Protein AF-K7G0Q6-F1 (afdb_monomer)

Structure (mmCIF, N/CA/C/O backbone):
data_AF-K7G0Q6-F1
#
_entry.id   AF-K7G0Q6-F1
#
loop_
_atom_site.group_PDB
_atom_site.id
_atom_site.type_symbol
_atom_site.label_atom_id
_atom_site.label_alt_id
_atom_site.label_comp_id
_atom_site.label_asym_id
_atom_site.label_entity_id
_atom_site.label_seq_id
_atom_site.pdbx_PDB_ins_code
_atom_site.Cartn_x
_atom_site.Cartn_y
_atom_site.Cartn_z
_atom_site.occupancy
_atom_site.B_iso_or_equiv
_atom_site.auth_seq_id
_atom_site.auth_comp_id
_atom_site.auth_asym_id
_atom_site.auth_atom_id
_atom_site.pdbx_PDB_model_num
ATOM 1 N N . MET A 1 1 ? 8.976 58.434 36.485 1.00 41.88 1 MET A N 1
ATOM 2 C CA . MET A 1 1 ? 10.434 58.697 36.557 1.00 41.88 1 MET A CA 1
ATOM 3 C C . MET A 1 1 ? 10.913 58.140 37.888 1.00 41.88 1 MET A C 1
ATOM 5 O O . MET A 1 1 ? 10.231 58.474 38.854 1.00 41.88 1 MET A O 1
ATOM 9 N N . PRO A 1 2 ? 11.967 57.303 37.995 1.00 44.00 2 PRO A N 1
ATOM 10 C CA . PRO A 1 2 ? 13.028 56.903 37.036 1.00 44.00 2 PRO A CA 1
ATOM 11 C C . PRO A 1 2 ? 12.744 55.509 36.408 1.00 44.00 2 PRO A C 1
ATOM 13 O O . PRO A 1 2 ? 11.872 54.815 36.911 1.00 44.00 2 PRO A O 1
ATOM 16 N N . ALA A 1 3 ? 13.247 55.033 35.260 1.00 36.88 3 ALA A N 1
ATOM 17 C CA . ALA A 1 3 ? 14.468 55.185 34.451 1.00 36.88 3 ALA A CA 1
ATOM 18 C C . ALA A 1 3 ? 15.649 54.252 34.828 1.00 36.88 3 ALA A C 1
ATOM 20 O O . ALA A 1 3 ? 16.211 54.387 35.909 1.00 36.88 3 ALA A O 1
ATOM 21 N N . LEU A 1 4 ? 16.050 53.450 33.816 1.00 40.25 4 LEU A N 1
ATOM 22 C CA . LEU A 1 4 ? 17.377 52.888 33.456 1.00 40.25 4 LEU A CA 1
ATOM 23 C C . LEU A 1 4 ? 17.584 51.355 33.630 1.00 40.25 4 LEU A C 1
ATOM 25 O O . LEU A 1 4 ? 17.545 50.867 34.749 1.00 40.25 4 LEU A O 1
ATOM 29 N N . ILE A 1 5 ? 17.623 50.568 32.527 1.00 41.06 5 ILE A N 1
ATOM 30 C CA . ILE A 1 5 ? 18.798 50.050 31.733 1.00 41.06 5 ILE A CA 1
ATOM 31 C C . ILE A 1 5 ? 19.093 48.583 32.157 1.00 41.06 5 ILE A C 1
ATOM 33 O O . ILE A 1 5 ? 19.066 48.326 33.348 1.00 41.06 5 ILE A O 1
ATOM 37 N N . ALA A 1 6 ? 19.427 47.564 31.346 1.00 38.09 6 ALA A N 1
ATOM 38 C CA . ALA A 1 6 ? 19.462 47.242 29.908 1.00 38.09 6 ALA A CA 1
ATOM 39 C C . ALA A 1 6 ? 19.884 45.745 29.751 1.00 38.09 6 ALA A C 1
ATOM 41 O O . ALA A 1 6 ? 20.210 45.121 30.754 1.00 38.09 6 ALA A O 1
ATOM 42 N N . GLU A 1 7 ? 19.920 45.262 28.493 1.00 34.59 7 GLU A N 1
ATOM 43 C CA . GLU A 1 7 ? 20.532 44.036 27.890 1.00 34.59 7 GLU A CA 1
ATOM 44 C C . GLU A 1 7 ? 19.490 43.107 27.223 1.00 34.59 7 GLU A C 1
ATOM 46 O O . GLU A 1 7 ? 18.673 42.498 27.902 1.00 34.59 7 GLU A O 1
ATOM 51 N N . SER A 1 8 ? 19.235 43.217 25.901 1.00 40.84 8 SER A N 1
ATOM 52 C CA . SER A 1 8 ? 19.974 42.671 24.719 1.00 40.84 8 SER A CA 1
ATOM 53 C C . SER A 1 8 ? 19.911 41.126 24.670 1.00 40.84 8 SER A C 1
ATOM 55 O O . SER A 1 8 ? 20.121 40.482 25.684 1.00 40.84 8 SER A O 1
ATOM 57 N N . GLN A 1 9 ? 19.541 40.411 23.594 1.00 34.47 9 GLN A N 1
ATOM 58 C CA . GLN A 1 9 ? 19.664 40.535 22.122 1.00 34.47 9 GLN A CA 1
ATOM 59 C C . GLN A 1 9 ? 18.384 39.923 21.459 1.00 34.47 9 GLN A C 1
ATOM 61 O O . GLN A 1 9 ? 17.818 38.990 22.019 1.00 34.47 9 GLN A O 1
ATOM 66 N N . ALA A 1 10 ? 17.723 40.469 20.417 1.00 37.34 10 ALA A N 1
ATOM 67 C CA . ALA A 1 10 ? 18.080 40.623 18.982 1.00 37.34 10 ALA A CA 1
ATOM 68 C C . ALA A 1 10 ? 18.550 39.315 18.311 1.00 37.34 10 ALA A C 1
ATOM 70 O O . ALA A 1 10 ? 19.397 38.643 18.877 1.00 37.34 10 ALA A O 1
ATOM 71 N N . ALA A 1 11 ? 18.167 38.873 17.111 1.00 36.41 11 ALA A N 1
ATOM 72 C CA . ALA A 1 11 ? 17.206 39.150 16.026 1.00 36.41 11 ALA A CA 1
ATOM 73 C C . ALA A 1 11 ? 17.320 37.865 15.130 1.00 36.41 11 ALA A C 1
ATOM 75 O O . ALA A 1 11 ? 18.272 37.110 15.288 1.00 36.41 11 ALA A O 1
ATOM 76 N N . ASP A 1 12 ? 16.415 37.410 14.266 1.00 31.91 12 ASP A N 1
ATOM 77 C CA . ASP A 1 12 ? 15.905 38.054 13.060 1.00 31.91 12 ASP A CA 1
ATOM 78 C C . ASP A 1 12 ? 14.842 37.129 12.433 1.00 31.91 12 ASP A C 1
ATOM 80 O O . ASP A 1 12 ? 15.016 35.911 12.354 1.00 31.91 12 ASP A O 1
ATOM 84 N N . LYS A 1 13 ? 13.735 37.710 11.965 1.00 35.88 13 LYS A N 1
ATOM 85 C CA . LYS A 1 13 ? 12.715 37.050 11.138 1.00 35.88 13 LYS A CA 1
ATOM 86 C C . LYS A 1 13 ? 12.729 37.740 9.778 1.00 35.88 13 LYS A C 1
ATOM 88 O O . LYS A 1 13 ? 12.267 38.874 9.684 1.00 35.88 13 LYS A O 1
ATOM 93 N N . SER A 1 14 ? 13.232 37.082 8.734 1.00 31.92 14 SER A N 1
ATOM 94 C CA . SER A 1 14 ? 13.146 37.608 7.369 1.00 31.92 14 SER A CA 1
ATOM 95 C C . SER A 1 14 ? 11.838 37.159 6.709 1.00 31.92 14 SER A C 1
ATOM 97 O O . SER A 1 14 ? 11.584 35.982 6.461 1.00 31.92 14 SER A O 1
ATOM 99 N N . VAL A 1 15 ? 10.970 38.137 6.462 1.00 36.72 15 VAL A N 1
ATOM 100 C CA . VAL A 1 15 ? 9.774 38.028 5.626 1.00 36.72 15 VAL A CA 1
ATOM 101 C C . VAL A 1 15 ? 10.097 38.774 4.339 1.00 36.72 15 VAL A C 1
ATOM 103 O O . VAL A 1 15 ? 10.234 39.993 4.368 1.00 36.72 15 VAL A O 1
ATOM 106 N N . CYS A 1 16 ? 10.202 38.064 3.216 1.00 31.73 16 CYS A N 1
ATOM 107 C CA . CYS A 1 16 ? 10.229 38.690 1.895 1.00 31.73 16 CYS A CA 1
ATOM 108 C C . CYS A 1 16 ? 8.955 38.326 1.136 1.00 31.73 16 CYS A C 1
ATOM 110 O O . CYS A 1 16 ? 8.811 37.243 0.571 1.00 31.73 16 CYS A O 1
ATOM 112 N N . VAL A 1 17 ? 8.023 39.274 1.168 1.00 36.00 17 VAL A N 1
ATOM 113 C CA . VAL A 1 17 ? 6.902 39.419 0.243 1.00 36.00 17 VAL A CA 1
ATOM 114 C C . VAL A 1 17 ? 7.464 40.021 -1.041 1.00 36.00 17 VAL A C 1
ATOM 116 O O . VAL A 1 17 ? 7.930 41.153 -1.008 1.00 36.00 17 VAL A O 1
ATOM 119 N N . ASN A 1 18 ? 7.386 39.308 -2.166 1.00 34.50 18 ASN A N 1
ATOM 120 C CA . ASN A 1 18 ? 7.658 39.895 -3.479 1.00 34.50 18 ASN A CA 1
ATOM 121 C C . ASN A 1 18 ? 6.385 39.868 -4.331 1.00 34.50 18 ASN A C 1
ATOM 123 O O . ASN A 1 18 ? 6.034 38.860 -4.939 1.00 34.50 18 ASN A O 1
ATOM 127 N N . THR A 1 19 ? 5.701 41.009 -4.373 1.00 40.00 19 THR A N 1
ATOM 128 C CA . THR A 1 19 ? 4.831 41.422 -5.478 1.00 40.00 19 THR A CA 1
ATOM 129 C C . THR A 1 19 ? 5.688 42.101 -6.539 1.00 40.00 19 THR A C 1
ATOM 131 O O . THR A 1 19 ? 6.272 43.133 -6.235 1.00 40.00 19 THR A O 1
ATOM 134 N N . CYS A 1 20 ? 5.699 41.593 -7.772 1.00 33.31 20 CYS A N 1
ATOM 135 C CA . CYS A 1 20 ? 6.053 42.378 -8.957 1.00 33.31 20 CYS A CA 1
ATOM 136 C C . CYS A 1 20 ? 5.212 41.894 -10.142 1.00 33.31 20 CYS A C 1
ATOM 138 O O . CYS A 1 20 ? 5.268 40.723 -10.514 1.00 33.31 20 CYS A O 1
ATOM 140 N N . GLY A 1 21 ? 4.426 42.804 -10.714 1.00 33.72 21 GLY A N 1
ATOM 141 C CA . GLY A 1 21 ? 3.807 42.651 -12.025 1.00 33.72 21 GLY A CA 1
ATOM 142 C C . GLY A 1 21 ? 4.508 43.524 -13.071 1.00 33.72 21 GLY A C 1
ATOM 143 O O . GLY A 1 21 ? 5.039 44.573 -12.716 1.00 33.72 21 GLY A O 1
ATOM 144 N N . ASN A 1 22 ? 4.383 43.090 -14.336 1.00 33.81 22 ASN A N 1
ATOM 145 C CA . ASN A 1 22 ? 4.711 43.752 -15.619 1.00 33.81 22 ASN A CA 1
ATOM 146 C C . ASN A 1 22 ? 6.213 43.970 -15.926 1.00 33.81 22 ASN A C 1
ATOM 148 O O . ASN A 1 22 ? 6.967 44.302 -15.028 1.00 33.81 22 ASN A O 1
ATOM 152 N N . LEU A 1 23 ? 6.761 43.810 -17.138 1.00 42.31 23 LEU A N 1
ATOM 153 C CA . LEU A 1 23 ? 6.269 43.751 -18.522 1.00 42.31 23 LEU A CA 1
ATOM 154 C C . LEU A 1 23 ? 7.321 42.973 -19.355 1.00 42.31 23 LEU A C 1
ATOM 156 O O . LEU A 1 23 ? 8.497 42.994 -19.010 1.00 42.31 23 LEU A O 1
ATOM 160 N N . GLU A 1 24 ? 6.873 42.349 -20.445 1.00 36.78 24 GLU A N 1
ATOM 161 C CA . GLU A 1 24 ? 7.613 41.768 -21.587 1.00 36.78 24 GLU A CA 1
ATOM 162 C C . GLU A 1 24 ? 7.435 40.257 -21.805 1.00 36.78 24 GLU A C 1
ATOM 164 O O . GLU A 1 24 ? 7.977 39.369 -21.146 1.00 36.78 24 GLU A O 1
ATOM 169 N N . GLU A 1 25 ? 6.596 40.015 -22.803 1.00 48.16 25 GLU A N 1
ATOM 170 C CA . GLU A 1 25 ? 6.129 38.762 -23.352 1.00 48.16 25 GLU A CA 1
ATOM 171 C C . GLU A 1 25 ? 7.156 38.274 -24.383 1.00 48.16 25 GLU A C 1
ATOM 173 O O . GLU A 1 25 ? 7.106 38.629 -25.557 1.00 48.16 25 GLU A O 1
ATOM 178 N N . VAL A 1 26 ? 8.128 37.471 -23.945 1.00 44.91 26 VAL A N 1
ATOM 179 C CA . VAL A 1 26 ? 9.033 36.755 -24.856 1.00 44.91 26 VAL A CA 1
ATOM 180 C C . VAL A 1 26 ? 8.791 35.256 -24.715 1.00 44.91 26 VAL A C 1
ATOM 182 O O . VAL A 1 26 ? 8.989 34.662 -23.656 1.00 44.91 26 VAL A O 1
ATOM 185 N N . ASN A 1 27 ? 8.303 34.683 -25.816 1.00 44.97 27 ASN A N 1
ATOM 186 C CA . ASN A 1 27 ? 8.014 33.276 -26.097 1.00 44.97 27 ASN A CA 1
ATOM 187 C C . ASN A 1 27 ? 8.748 32.257 -25.204 1.00 44.97 27 ASN A C 1
ATOM 189 O O . ASN A 1 27 ? 9.881 31.861 -25.481 1.00 44.97 27 ASN A O 1
ATOM 193 N N . LYS A 1 28 ? 8.067 31.751 -24.171 1.00 45.97 28 LYS A N 1
ATOM 194 C CA . LYS A 1 28 ? 8.566 30.642 -23.348 1.00 45.97 28 LYS A CA 1
ATOM 195 C C . LYS A 1 28 ? 8.186 29.307 -23.991 1.00 45.97 28 LYS A C 1
ATOM 197 O O . LYS A 1 28 ? 7.101 28.786 -23.748 1.00 45.97 28 LYS A O 1
ATOM 202 N N . ARG A 1 29 ? 9.086 28.726 -24.790 1.00 47.16 29 ARG A N 1
ATOM 203 C CA . ARG A 1 29 ? 9.098 27.262 -24.970 1.00 47.16 29 ARG A CA 1
ATOM 204 C C . ARG A 1 29 ? 9.590 26.623 -23.661 1.00 47.16 29 ARG A C 1
ATOM 206 O O . ARG A 1 29 ? 10.473 27.202 -23.025 1.00 47.16 29 ARG A O 1
ATOM 213 N N . PRO A 1 30 ? 9.048 25.470 -23.232 1.00 50.28 30 PRO A N 1
ATOM 214 C CA . PRO A 1 30 ? 9.559 24.786 -22.051 1.00 50.28 30 PRO A CA 1
ATOM 215 C C . PRO A 1 30 ? 11.011 24.364 -22.305 1.00 50.28 30 PRO A C 1
ATOM 217 O O . PRO A 1 30 ? 11.295 23.625 -23.246 1.00 50.28 30 PRO A O 1
ATOM 220 N N . PHE A 1 31 ? 11.933 24.871 -21.490 1.00 58.97 31 PHE A N 1
ATOM 221 C CA . PHE A 1 31 ? 13.324 24.435 -21.483 1.00 58.97 31 PHE A CA 1
ATOM 222 C C . PHE A 1 31 ? 13.443 23.196 -20.587 1.00 58.97 31 PHE A C 1
ATOM 224 O O . PHE A 1 31 ? 12.921 23.179 -19.473 1.00 58.97 31 PHE A O 1
ATOM 231 N N . VAL A 1 32 ? 14.121 22.155 -21.069 1.00 50.56 32 VAL A N 1
ATOM 232 C CA . VAL A 1 32 ? 14.497 20.988 -20.261 1.00 50.56 32 VAL A CA 1
ATOM 233 C C . VAL A 1 32 ? 15.977 21.134 -19.935 1.00 50.56 32 VAL A C 1
ATOM 235 O O . VAL A 1 32 ? 16.820 21.055 -20.825 1.00 50.56 32 VAL A O 1
ATOM 238 N N . ALA A 1 33 ? 16.298 21.393 -18.669 1.00 52.22 33 ALA A N 1
ATOM 239 C CA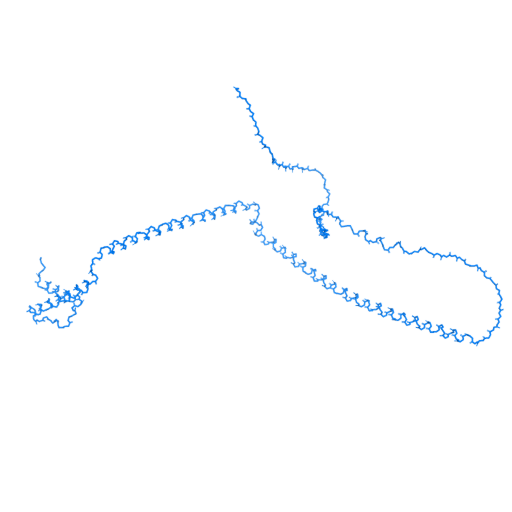 . ALA A 1 33 ? 17.677 21.397 -18.197 1.00 52.22 33 ALA A CA 1
ATOM 240 C C . ALA A 1 33 ? 18.108 19.952 -17.907 1.00 52.22 33 ALA A C 1
ATOM 242 O O . ALA A 1 33 ? 17.566 19.313 -17.007 1.00 52.22 33 ALA A O 1
ATOM 243 N N . VAL A 1 34 ? 19.072 19.431 -18.669 1.00 47.91 34 VAL A N 1
ATOM 244 C CA . VAL A 1 34 ? 19.725 18.148 -18.372 1.00 47.91 34 VAL A CA 1
ATOM 245 C C . VAL A 1 34 ? 20.915 18.431 -17.458 1.00 47.91 34 VAL A C 1
ATOM 247 O O . VAL A 1 34 ? 21.838 19.149 -17.837 1.00 47.91 34 VAL A O 1
ATOM 250 N N . VAL A 1 35 ? 20.878 17.901 -16.235 1.00 44.56 35 VAL A N 1
ATOM 251 C CA . VAL A 1 35 ? 21.927 18.093 -15.223 1.00 44.56 35 VAL A CA 1
ATOM 252 C C . VAL A 1 35 ? 22.979 16.994 -15.373 1.00 44.56 35 VAL A C 1
ATOM 254 O O . VAL A 1 35 ? 22.695 15.825 -15.125 1.00 44.56 35 VAL A O 1
ATOM 257 N N . GLY A 1 36 ? 24.198 17.363 -15.769 1.00 41.88 36 GLY A N 1
ATOM 258 C CA . GLY A 1 36 ? 25.366 16.483 -15.701 1.00 41.88 36 GLY A CA 1
ATOM 259 C C . GLY A 1 36 ? 26.083 16.641 -14.360 1.00 41.88 36 GLY A C 1
ATOM 260 O O . GLY A 1 36 ? 26.424 17.757 -13.977 1.00 41.88 36 GLY A O 1
ATOM 261 N N . ILE A 1 37 ? 26.320 15.541 -13.643 1.00 45.47 37 ILE A N 1
ATOM 262 C CA . ILE A 1 37 ? 27.115 15.545 -12.407 1.00 45.47 37 ILE A CA 1
ATOM 263 C C . ILE A 1 37 ? 28.572 15.263 -12.781 1.00 45.47 37 ILE A C 1
ATOM 265 O O . ILE A 1 37 ? 28.927 14.136 -13.126 1.00 45.47 37 ILE A O 1
ATOM 269 N N . SER A 1 38 ? 29.429 16.279 -12.703 1.00 53.28 38 SER A N 1
ATOM 270 C CA . SER A 1 38 ? 30.879 16.091 -12.793 1.00 53.28 38 SER A CA 1
ATOM 271 C C . SER A 1 38 ? 31.409 15.558 -11.460 1.00 53.28 38 SER A C 1
ATOM 273 O O . SER A 1 38 ? 31.106 16.103 -10.400 1.00 53.28 38 SER A O 1
ATOM 275 N N . LYS A 1 39 ? 32.206 14.486 -11.501 1.00 44.22 39 LYS A N 1
ATOM 276 C CA . LYS A 1 39 ? 32.823 13.870 -10.317 1.00 44.22 39 LYS A CA 1
ATOM 277 C C . LYS A 1 39 ? 33.809 14.854 -9.669 1.00 44.22 39 LYS A C 1
ATOM 279 O O . LYS A 1 39 ? 34.832 15.173 -10.269 1.00 44.22 39 LYS A O 1
ATOM 284 N N . ALA A 1 40 ? 33.494 15.331 -8.465 1.00 46.16 40 ALA A N 1
ATOM 285 C CA . ALA A 1 40 ? 34.350 16.233 -7.699 1.00 46.16 40 ALA A CA 1
ATOM 286 C C . ALA A 1 40 ? 35.552 15.495 -7.080 1.00 46.16 40 ALA A C 1
ATOM 288 O O . ALA A 1 40 ? 35.449 14.328 -6.689 1.00 46.16 40 ALA A O 1
ATOM 289 N N . ALA A 1 41 ? 36.687 16.195 -7.003 1.00 49.16 41 ALA A N 1
ATOM 290 C CA . ALA A 1 41 ? 37.827 15.804 -6.185 1.00 49.16 41 ALA A CA 1
ATOM 291 C C . ALA A 1 41 ? 37.484 15.945 -4.692 1.00 49.16 41 ALA A C 1
ATOM 293 O O . ALA A 1 41 ? 36.594 16.704 -4.314 1.00 49.16 41 ALA A O 1
ATOM 294 N N . VAL A 1 42 ? 38.182 15.149 -3.886 1.00 50.34 42 VAL A N 1
ATOM 295 C CA . VAL A 1 42 ? 38.046 15.031 -2.432 1.00 50.34 42 VAL A CA 1
ATOM 296 C C . VAL A 1 42 ? 38.174 16.407 -1.764 1.00 50.34 42 VAL A C 1
ATOM 298 O O . VAL A 1 42 ? 39.103 17.148 -2.066 1.00 50.34 42 VAL A O 1
ATOM 301 N N . ASP A 1 43 ? 37.228 16.678 -0.862 1.00 49.88 43 ASP A N 1
ATOM 302 C CA . ASP A 1 43 ? 37.070 17.842 0.023 1.00 49.88 43 ASP A CA 1
ATOM 303 C C . ASP A 1 43 ? 36.342 19.086 -0.535 1.00 49.88 43 ASP A C 1
ATOM 305 O O . ASP A 1 43 ? 36.924 19.985 -1.129 1.00 49.88 43 ASP A O 1
ATOM 309 N N . GLY A 1 44 ? 35.042 19.155 -0.209 1.00 51.16 44 GLY A N 1
ATOM 310 C CA . GLY A 1 44 ? 34.393 20.370 0.306 1.00 51.16 44 GLY A CA 1
ATOM 311 C C . GLY A 1 44 ? 33.951 21.463 -0.677 1.00 51.16 44 GLY A C 1
ATOM 312 O O . GLY A 1 44 ? 34.730 22.328 -1.047 1.00 51.16 44 GLY A O 1
ATOM 313 N N . GLU A 1 45 ? 32.638 21.496 -0.936 1.00 51.59 45 GLU A N 1
ATOM 314 C CA . GLU A 1 45 ? 31.838 22.712 -1.191 1.00 51.59 45 GLU A CA 1
ATOM 315 C C . GLU A 1 45 ? 32.169 23.538 -2.455 1.00 51.59 45 GLU A C 1
ATOM 317 O O . GLU A 1 45 ? 32.591 24.690 -2.396 1.00 51.59 45 GLU A O 1
ATOM 322 N N . ALA A 1 46 ? 31.872 22.979 -3.634 1.00 52.59 46 ALA A N 1
ATOM 323 C CA . ALA A 1 46 ? 31.718 23.773 -4.855 1.00 52.59 46 ALA A CA 1
ATOM 324 C C . ALA A 1 46 ? 30.221 24.014 -5.151 1.00 52.59 46 ALA A C 1
ATOM 326 O O . ALA A 1 46 ? 29.452 23.045 -5.187 1.00 52.59 46 ALA A O 1
ATOM 327 N N . PRO A 1 47 ? 29.774 25.265 -5.387 1.00 53.09 47 PRO A N 1
ATOM 328 C CA . PRO A 1 47 ? 28.404 25.535 -5.808 1.00 53.09 47 PRO A CA 1
ATOM 329 C C . PRO A 1 47 ? 28.136 24.893 -7.174 1.00 53.09 47 PRO A C 1
ATOM 331 O O . PRO A 1 47 ? 28.964 24.960 -8.084 1.00 53.09 47 PRO A O 1
ATOM 334 N N . ILE A 1 48 ? 26.965 24.269 -7.316 1.00 56.12 48 ILE A N 1
ATOM 335 C CA . ILE A 1 48 ? 26.535 23.608 -8.552 1.00 56.12 48 ILE A CA 1
ATOM 336 C C . ILE A 1 48 ? 26.448 24.663 -9.663 1.00 56.12 48 ILE A C 1
ATOM 338 O O . ILE A 1 48 ? 25.511 25.460 -9.704 1.00 56.12 48 ILE A O 1
ATOM 342 N N . GLN A 1 49 ? 27.426 24.674 -10.571 1.00 54.28 49 GLN A N 1
ATOM 343 C CA . GLN A 1 49 ? 27.363 25.468 -11.794 1.00 54.28 49 GLN A CA 1
ATOM 344 C C . GLN A 1 49 ? 26.613 24.685 -12.869 1.00 54.28 49 GLN A C 1
ATOM 346 O O . GLN A 1 49 ? 27.070 23.649 -13.348 1.00 54.28 49 GLN A O 1
ATOM 351 N N . LEU A 1 50 ? 25.448 25.201 -13.259 1.00 56.56 50 LEU A N 1
ATOM 352 C CA . LEU A 1 50 ? 24.719 24.724 -14.427 1.00 56.56 50 LEU A CA 1
ATOM 353 C C . LEU A 1 50 ? 25.379 25.314 -15.675 1.00 56.56 50 LEU A C 1
ATOM 355 O O . LEU A 1 50 ? 25.286 26.516 -15.918 1.00 56.56 50 LEU A O 1
ATOM 359 N N . ILE A 1 51 ? 26.058 24.472 -16.451 1.00 57.16 51 ILE A N 1
ATOM 360 C CA . ILE A 1 51 ? 26.651 24.867 -17.731 1.00 57.16 51 ILE A CA 1
ATOM 361 C C . ILE A 1 51 ? 25.608 24.622 -18.833 1.00 57.16 51 ILE A C 1
ATOM 363 O O . ILE A 1 51 ? 25.162 23.482 -18.990 1.00 57.16 51 ILE A O 1
ATOM 367 N N . PRO A 1 52 ? 25.197 25.649 -19.601 1.00 54.53 52 PRO A N 1
ATOM 368 C CA . PRO A 1 52 ? 24.329 25.467 -20.758 1.00 54.53 52 PRO A CA 1
ATOM 369 C C . PRO A 1 52 ? 24.995 24.549 -21.787 1.00 54.53 52 PRO A C 1
ATOM 371 O O . PRO A 1 52 ? 26.138 24.768 -22.184 1.00 54.53 52 PRO A O 1
ATOM 374 N N . PHE A 1 53 ? 24.281 23.516 -22.224 1.00 51.66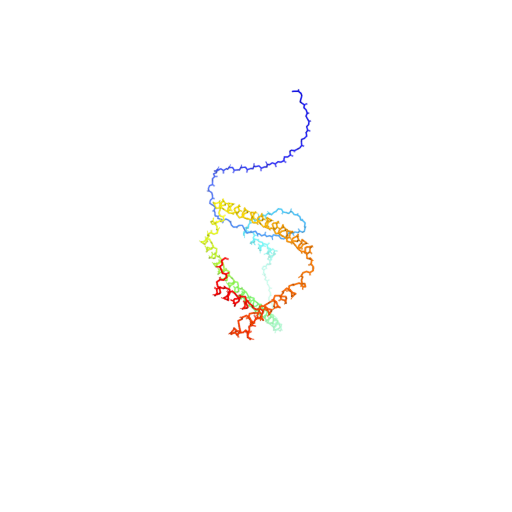 53 PHE A N 1
ATOM 375 C CA . PHE A 1 53 ? 24.780 22.560 -23.207 1.00 51.66 53 PHE A CA 1
ATOM 376 C C . PHE A 1 53 ? 24.803 23.215 -24.601 1.00 51.66 53 PHE A C 1
ATOM 378 O O . PHE A 1 53 ? 23.769 23.311 -25.260 1.00 51.66 53 PHE A O 1
ATOM 385 N N . ALA A 1 54 ? 25.968 23.697 -25.041 1.00 56.12 54 ALA A N 1
ATOM 386 C CA . ALA A 1 54 ? 26.186 24.192 -26.400 1.00 56.12 54 ALA A CA 1
ATOM 387 C C . ALA A 1 54 ? 26.809 23.081 -27.261 1.00 56.12 54 ALA A C 1
ATOM 389 O O . ALA A 1 54 ? 27.851 22.522 -26.926 1.00 56.12 54 ALA A O 1
ATOM 390 N N . TRP A 1 55 ? 26.152 22.737 -28.367 1.00 45.31 55 TRP A N 1
ATOM 391 C CA . TRP A 1 55 ? 26.559 21.659 -29.278 1.00 45.31 55 TRP A CA 1
ATOM 392 C C . TRP A 1 55 ? 27.663 22.080 -30.269 1.00 45.31 55 TRP A C 1
ATOM 394 O O . TRP A 1 55 ? 28.263 21.220 -30.909 1.00 45.31 55 TRP A O 1
ATOM 404 N N . GLU A 1 56 ? 27.969 23.376 -30.378 1.00 46.41 56 GLU A N 1
ATOM 405 C CA . GLU A 1 56 ? 28.837 23.933 -31.431 1.00 46.41 56 GLU A CA 1
ATOM 406 C C . GLU A 1 56 ? 30.348 23.796 -31.179 1.00 46.41 56 GLU A C 1
ATOM 408 O O . GLU A 1 56 ? 31.127 23.839 -32.123 1.00 46.41 56 GLU A O 1
ATOM 413 N N . GLU A 1 57 ? 30.805 23.545 -29.949 1.00 46.69 57 GLU A N 1
ATOM 414 C CA . GLU A 1 57 ? 32.238 23.686 -29.626 1.00 46.69 57 GLU A CA 1
ATOM 415 C C . GLU A 1 57 ? 33.098 22.427 -29.890 1.00 46.69 57 GLU A C 1
ATOM 417 O O . GLU A 1 57 ? 34.319 22.448 -29.730 1.00 46.69 57 GLU A O 1
ATOM 422 N N . ARG A 1 58 ? 32.497 21.296 -30.295 1.00 43.62 58 ARG A N 1
ATOM 423 C CA . ARG A 1 58 ? 33.231 20.021 -30.469 1.00 43.62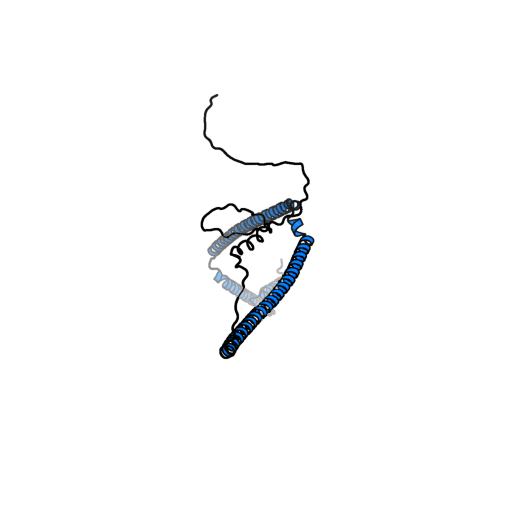 58 ARG A CA 1
ATOM 424 C C . ARG A 1 58 ? 33.725 19.727 -31.889 1.00 43.62 58 ARG A C 1
ATOM 426 O O . ARG A 1 58 ? 34.471 18.764 -32.054 1.00 43.62 58 ARG A O 1
ATOM 433 N N . LEU A 1 59 ? 33.361 20.522 -32.895 1.00 47.50 59 LEU A N 1
ATOM 434 C CA . LEU A 1 59 ? 33.697 20.230 -34.299 1.00 47.50 59 LEU A CA 1
ATOM 435 C C . LEU A 1 59 ? 35.003 20.874 -34.801 1.00 47.50 59 LEU A C 1
ATOM 437 O O . LEU A 1 59 ? 35.565 20.392 -35.783 1.00 47.50 59 LEU A O 1
ATOM 441 N N . ASP A 1 60 ? 35.556 21.868 -34.101 1.00 42.34 60 ASP A N 1
ATOM 442 C CA . ASP A 1 60 ? 36.650 22.690 -34.651 1.00 42.34 60 ASP A CA 1
ATOM 443 C C . ASP A 1 60 ? 38.078 22.238 -34.298 1.00 42.34 60 ASP A C 1
ATOM 445 O O . ASP A 1 60 ? 39.048 22.801 -34.803 1.00 42.34 60 ASP A O 1
ATOM 449 N N . LYS A 1 61 ? 38.264 21.196 -33.477 1.00 46.06 61 LYS A N 1
ATOM 450 C CA . LYS A 1 61 ? 39.614 20.787 -33.021 1.00 46.06 61 LYS A CA 1
ATOM 451 C C . LYS A 1 61 ? 40.279 19.651 -33.804 1.00 46.06 61 LYS A C 1
ATOM 453 O O . LYS A 1 61 ? 41.366 19.231 -33.428 1.00 46.06 61 LYS A O 1
ATOM 458 N N . ALA A 1 62 ? 39.691 19.176 -34.904 1.00 43.06 62 ALA A N 1
ATOM 459 C CA . ALA A 1 62 ? 40.249 18.053 -35.674 1.00 43.06 62 ALA A CA 1
ATOM 460 C C . ALA A 1 62 ? 40.876 18.430 -37.034 1.00 43.06 62 ALA A C 1
ATOM 462 O O . ALA A 1 62 ? 41.296 17.544 -37.774 1.00 43.06 62 ALA A O 1
ATOM 463 N N . LYS A 1 63 ? 40.954 19.717 -37.403 1.00 43.12 63 LYS A N 1
ATOM 464 C CA . LYS A 1 63 ? 41.508 20.141 -38.704 1.00 43.12 63 LYS A CA 1
ATOM 465 C C . LYS A 1 63 ? 42.395 21.379 -38.598 1.00 43.12 63 LYS A C 1
ATOM 467 O O . LYS A 1 63 ? 42.087 22.415 -39.173 1.00 43.12 63 LYS A O 1
ATOM 472 N N . ALA A 1 64 ? 43.506 21.285 -37.880 1.00 38.09 64 ALA A N 1
ATOM 473 C CA . ALA A 1 64 ? 44.509 22.348 -37.905 1.00 38.09 64 ALA A CA 1
ATOM 474 C C . ALA A 1 64 ? 45.918 21.832 -37.599 1.00 38.09 64 ALA A C 1
ATOM 476 O O . ALA A 1 64 ? 46.653 22.490 -36.881 1.00 38.09 64 ALA A O 1
ATOM 477 N N . GLU A 1 65 ? 46.309 20.656 -38.100 1.00 42.53 65 GLU A N 1
ATOM 478 C CA . GLU A 1 65 ? 47.674 20.171 -37.855 1.00 42.53 65 GLU A CA 1
ATOM 479 C C . GLU A 1 65 ? 48.177 19.173 -38.910 1.00 42.53 65 GLU A C 1
ATOM 481 O O . GLU A 1 65 ? 48.701 18.125 -38.577 1.00 42.53 65 GLU A O 1
ATOM 486 N N . GLU A 1 66 ? 48.058 19.487 -40.209 1.00 36.75 66 GLU A N 1
ATOM 487 C CA . GLU A 1 66 ? 48.927 18.851 -41.218 1.00 36.75 66 GLU A CA 1
ATOM 488 C C . GLU A 1 66 ? 48.964 19.627 -42.547 1.00 36.75 66 GLU A C 1
ATOM 490 O O . GLU A 1 66 ? 48.096 19.459 -43.401 1.00 36.75 66 GLU A O 1
ATOM 495 N N . LYS A 1 67 ? 49.966 20.504 -42.718 1.00 33.66 67 LYS A N 1
ATOM 496 C CA . LYS A 1 67 ? 50.721 20.734 -43.974 1.00 33.66 67 LYS A CA 1
ATOM 497 C C . LYS A 1 67 ? 51.571 22.001 -43.873 1.00 33.66 67 LYS A C 1
ATOM 499 O O . LYS A 1 67 ? 51.170 23.089 -44.269 1.00 33.66 67 LYS A O 1
ATOM 504 N N . ALA A 1 68 ? 52.805 21.825 -43.425 1.00 39.53 68 ALA A N 1
ATOM 505 C CA . ALA A 1 68 ? 53.894 22.732 -43.751 1.00 39.53 68 ALA A CA 1
ATOM 506 C C . ALA A 1 68 ? 55.152 21.895 -43.984 1.00 39.53 68 ALA A C 1
ATOM 508 O O . ALA A 1 68 ? 55.890 21.613 -43.044 1.00 39.53 68 ALA A O 1
ATOM 509 N N . ARG A 1 69 ? 55.377 21.466 -45.234 1.00 30.48 69 ARG A N 1
ATOM 510 C CA . ARG A 1 69 ? 56.722 21.205 -45.769 1.00 30.48 69 ARG A CA 1
ATOM 511 C C . ARG A 1 69 ? 56.722 21.041 -47.293 1.00 30.48 69 ARG A C 1
ATOM 513 O O . ARG A 1 69 ? 56.181 20.084 -47.828 1.00 30.48 69 ARG A O 1
ATOM 520 N N . SER A 1 70 ? 57.419 21.990 -47.915 1.00 33.28 70 SER A N 1
ATOM 521 C CA . SER A 1 70 ? 58.367 21.796 -49.016 1.00 33.28 70 SER A CA 1
ATOM 522 C C . SER A 1 70 ? 57.838 21.420 -50.402 1.00 33.28 70 SER A C 1
ATOM 524 O O . SER A 1 70 ? 57.635 20.252 -50.710 1.00 33.28 70 SER A O 1
ATOM 526 N N . GLN A 1 71 ? 57.844 22.402 -51.304 1.00 33.06 71 GLN A N 1
ATOM 527 C CA . GLN A 1 71 ? 58.273 22.178 -52.684 1.00 33.06 71 GLN A CA 1
ATOM 528 C C . GLN A 1 71 ? 59.266 23.277 -53.070 1.00 33.06 71 GLN A C 1
ATOM 530 O O . GLN A 1 71 ? 58.922 24.453 -53.144 1.00 33.06 71 GLN A O 1
ATOM 535 N N . ALA A 1 72 ? 60.521 22.862 -53.226 1.00 33.72 72 ALA A N 1
ATOM 536 C CA . ALA A 1 72 ? 61.540 23.562 -53.985 1.00 33.72 72 ALA A CA 1
ATOM 537 C C . ALA A 1 72 ? 61.617 22.861 -55.349 1.00 33.72 72 ALA A C 1
ATOM 539 O O . ALA A 1 72 ? 61.694 21.632 -55.398 1.00 33.72 72 ALA A O 1
ATOM 540 N N . ASP A 1 73 ? 61.569 23.632 -56.429 1.00 37.56 73 ASP A N 1
ATOM 541 C CA . ASP A 1 73 ? 61.765 23.148 -57.797 1.00 37.56 73 ASP A CA 1
ATOM 542 C C . ASP A 1 73 ? 63.226 22.731 -58.049 1.00 37.56 73 ASP A C 1
ATOM 544 O O . ASP A 1 73 ? 64.144 23.400 -57.561 1.00 37.56 73 ASP A O 1
ATOM 548 N N . PRO A 1 74 ? 63.476 21.713 -58.897 1.00 43.47 74 PRO A N 1
ATOM 549 C CA . PRO A 1 74 ? 64.726 21.600 -59.635 1.00 43.47 74 PRO A CA 1
ATOM 550 C C . PRO A 1 74 ? 64.535 21.796 -61.163 1.00 43.47 74 PRO A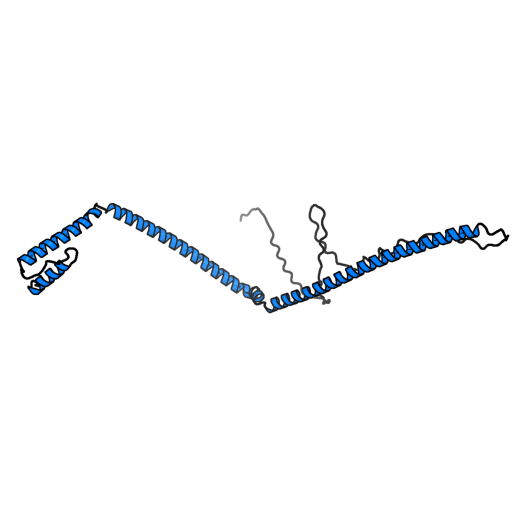 C 1
ATOM 552 O O . PRO A 1 74 ? 63.429 21.655 -61.685 1.00 43.47 74 PRO A O 1
ATOM 555 N N . PRO A 1 75 ? 65.612 22.158 -61.894 1.00 47.94 75 PRO A N 1
ATOM 556 C CA . PRO A 1 75 ? 65.556 22.879 -63.174 1.00 47.94 75 PRO A CA 1
ATOM 557 C C . PRO A 1 75 ? 65.480 21.968 -64.423 1.00 47.94 75 PRO A C 1
ATOM 559 O O . PRO A 1 75 ? 65.682 20.755 -64.319 1.00 47.94 75 PRO A O 1
ATOM 562 N N . PRO A 1 76 ? 65.231 22.530 -65.631 1.00 44.28 76 PRO A N 1
ATOM 563 C CA . PRO A 1 76 ? 65.092 21.755 -66.863 1.00 44.28 76 PRO A CA 1
ATOM 564 C C . PRO A 1 76 ? 66.453 21.308 -67.419 1.00 44.28 76 PRO A C 1
ATOM 566 O O . PRO A 1 76 ? 67.455 22.016 -67.325 1.00 44.28 76 PRO A O 1
ATOM 569 N N . GLY A 1 77 ? 66.478 20.104 -67.997 1.00 35.97 77 GLY A N 1
ATOM 570 C CA . GLY A 1 77 ? 67.703 19.392 -68.367 1.00 35.97 77 GLY A CA 1
ATOM 571 C C . GLY A 1 77 ? 68.226 19.586 -69.791 1.00 35.97 77 GLY A C 1
ATOM 572 O O . GLY A 1 77 ? 67.693 20.371 -70.569 1.00 35.97 77 GLY A O 1
ATOM 573 N N . LYS A 1 78 ? 69.263 18.800 -70.125 1.00 39.09 78 LYS A N 1
ATOM 574 C CA . LYS A 1 78 ? 69.534 18.150 -71.428 1.00 39.09 78 LYS A CA 1
ATOM 575 C C . LYS A 1 78 ? 70.915 17.479 -71.419 1.00 39.09 78 LYS A C 1
ATOM 577 O O . LYS A 1 78 ? 71.886 18.115 -71.029 1.00 39.09 78 LYS A O 1
ATOM 582 N N . GLY A 1 79 ? 71.014 16.283 -72.008 1.00 31.62 79 GLY A N 1
ATOM 583 C CA . GLY A 1 79 ? 72.232 15.863 -72.713 1.00 31.62 79 GLY A CA 1
ATOM 584 C C . GLY A 1 79 ? 72.666 14.406 -72.539 1.00 31.62 79 GLY A C 1
ATOM 585 O O . GLY A 1 79 ? 72.987 13.992 -71.435 1.00 31.62 79 GLY A O 1
ATOM 586 N N . GLY A 1 80 ? 72.791 13.703 -73.671 1.00 33.34 80 GLY A N 1
ATOM 587 C CA . GLY A 1 80 ? 73.796 12.651 -73.881 1.00 33.34 80 GLY A CA 1
ATOM 588 C C . GLY A 1 80 ? 73.319 11.213 -73.688 1.00 33.34 80 GLY A C 1
ATOM 589 O O . GLY A 1 80 ? 73.089 10.782 -72.566 1.00 33.34 80 GLY A O 1
ATOM 590 N N . GLY A 1 81 ? 73.193 10.468 -74.790 1.00 41.75 81 GLY A N 1
ATOM 591 C CA . GLY A 1 81 ? 72.952 9.024 -74.765 1.00 41.75 81 GLY A CA 1
ATOM 592 C C . GLY A 1 81 ? 74.226 8.207 -74.554 1.00 41.75 81 GLY A C 1
ATOM 593 O O . GLY A 1 81 ? 75.317 8.740 -74.701 1.00 41.75 81 GLY A O 1
ATOM 594 N N . ASP A 1 82 ? 74.068 6.915 -74.268 1.00 37.41 82 ASP A N 1
ATOM 595 C CA . ASP A 1 82 ? 74.756 5.848 -75.002 1.00 37.41 82 ASP A CA 1
ATOM 596 C C . ASP A 1 82 ? 74.137 4.478 -74.672 1.00 37.41 82 ASP A C 1
ATOM 598 O O . ASP A 1 82 ? 73.661 4.244 -73.558 1.00 37.41 82 ASP A O 1
ATOM 602 N N . LEU A 1 83 ? 74.121 3.577 -75.655 1.00 54.16 83 LEU A N 1
ATOM 603 C CA . LEU A 1 83 ? 73.637 2.201 -75.518 1.00 54.16 83 LEU A CA 1
ATOM 604 C C . LEU A 1 83 ? 74.641 1.352 -74.717 1.00 54.16 83 LEU A C 1
ATOM 606 O O . LEU A 1 83 ? 75.760 1.143 -75.178 1.00 54.16 83 LEU A O 1
ATOM 610 N N . GLN A 1 84 ? 74.210 0.730 -73.611 1.00 44.97 84 GLN A N 1
ATOM 611 C CA . GLN A 1 84 ? 74.863 -0.469 -73.060 1.00 44.97 84 GLN A CA 1
ATOM 612 C C . GLN A 1 84 ? 73.855 -1.523 -72.552 1.00 44.97 84 GLN A C 1
ATOM 614 O O . GLN A 1 84 ? 73.193 -1.346 -71.539 1.00 44.97 84 GLN A O 1
ATOM 619 N N . VAL A 1 85 ? 73.800 -2.627 -73.309 1.00 51.06 85 VAL A N 1
ATOM 620 C CA . VAL A 1 85 ? 73.706 -4.064 -72.952 1.00 51.06 85 VAL A CA 1
ATOM 621 C C . VAL A 1 85 ? 72.643 -4.569 -71.924 1.00 51.06 85 VAL A C 1
ATOM 623 O O . VAL A 1 85 ? 72.676 -4.214 -70.748 1.00 51.06 85 VAL A O 1
ATOM 626 N N . PRO A 1 86 ? 71.780 -5.543 -72.313 1.00 52.38 86 PRO A N 1
ATOM 627 C CA . PRO A 1 86 ? 70.633 -6.038 -71.534 1.00 52.38 86 PRO A CA 1
ATOM 628 C C . PRO A 1 86 ? 70.945 -7.240 -70.611 1.00 52.38 86 PRO A C 1
ATOM 630 O O . PRO A 1 86 ? 70.579 -8.373 -70.911 1.00 52.38 86 PRO A O 1
ATOM 633 N N . LYS A 1 87 ? 71.604 -7.024 -69.463 1.00 54.59 87 LYS A N 1
ATOM 634 C CA . LYS A 1 87 ? 71.734 -8.085 -68.425 1.00 54.59 87 LYS A CA 1
ATOM 635 C C . LYS A 1 87 ? 71.377 -7.669 -66.993 1.00 54.59 87 LYS A C 1
ATOM 637 O O . LYS A 1 87 ? 71.188 -8.524 -66.139 1.00 54.59 87 LYS A O 1
ATOM 642 N N . THR A 1 88 ? 71.222 -6.375 -66.737 1.00 55.78 88 THR A N 1
ATOM 643 C CA . THR A 1 88 ? 70.708 -5.799 -65.478 1.00 55.78 88 THR A CA 1
ATOM 644 C C . THR A 1 88 ? 69.208 -5.504 -65.526 1.00 55.78 88 THR A C 1
ATOM 646 O O . THR A 1 88 ? 68.585 -5.317 -64.482 1.00 55.78 88 THR A O 1
ATOM 649 N N . MET A 1 89 ? 68.622 -5.486 -66.727 1.00 57.09 89 MET A N 1
ATOM 650 C CA . MET A 1 89 ? 67.204 -5.201 -66.946 1.00 57.09 89 MET A CA 1
ATOM 651 C C . MET A 1 89 ? 66.313 -6.308 -66.364 1.00 57.09 89 MET A C 1
ATOM 653 O O . MET A 1 89 ? 65.369 -5.999 -65.651 1.00 57.09 89 MET A O 1
ATOM 657 N N . ASP A 1 90 ? 66.679 -7.582 -66.539 1.00 62.66 90 ASP A N 1
ATOM 658 C CA . ASP A 1 90 ? 65.883 -8.710 -66.031 1.00 62.66 90 ASP A CA 1
ATOM 659 C C . ASP A 1 90 ? 65.884 -8.823 -64.497 1.00 62.66 90 ASP A C 1
ATOM 661 O O . ASP A 1 90 ? 64.851 -9.120 -63.903 1.00 62.66 90 ASP A O 1
ATOM 665 N N . GLN A 1 91 ? 67.005 -8.527 -63.823 1.00 67.00 91 GLN A N 1
ATOM 666 C CA . GLN A 1 91 ? 67.050 -8.503 -62.350 1.00 67.00 91 GLN A CA 1
ATOM 667 C C . GLN A 1 91 ? 66.270 -7.323 -61.766 1.00 67.00 91 GLN A C 1
ATOM 669 O O . GLN A 1 91 ? 65.592 -7.486 -60.754 1.00 67.00 91 GLN A O 1
ATOM 674 N N . ARG A 1 92 ? 66.337 -6.147 -62.403 1.00 70.25 92 ARG A N 1
ATOM 675 C CA . ARG A 1 92 ? 65.546 -4.978 -61.999 1.00 70.25 92 ARG A CA 1
ATOM 676 C C . ARG A 1 92 ? 64.048 -5.243 -62.169 1.00 70.25 92 ARG A C 1
ATOM 678 O O . ARG A 1 92 ? 63.300 -5.025 -61.225 1.00 70.25 92 ARG A O 1
ATOM 685 N N . ASN A 1 93 ? 63.646 -5.812 -63.305 1.00 78.69 93 ASN A N 1
ATOM 686 C CA . ASN A 1 93 ? 62.260 -6.201 -63.568 1.00 78.69 93 ASN A CA 1
ATOM 687 C C . ASN A 1 93 ? 61.746 -7.231 -62.542 1.00 78.69 93 ASN A C 1
ATOM 689 O O . ASN A 1 93 ? 60.599 -7.153 -62.115 1.00 78.69 93 ASN A O 1
ATOM 693 N N . MET A 1 94 ? 62.594 -8.169 -62.102 1.00 79.44 94 MET A N 1
ATOM 694 C CA . MET A 1 94 ? 62.247 -9.148 -61.063 1.00 79.44 94 MET A CA 1
ATOM 695 C C . MET A 1 94 ? 62.047 -8.497 -59.679 1.00 79.44 94 MET A C 1
ATOM 697 O O . MET A 1 94 ? 61.132 -8.880 -58.952 1.00 79.44 94 MET A O 1
ATOM 701 N N . VAL A 1 95 ? 62.875 -7.511 -59.308 1.00 86.88 95 VAL A N 1
ATOM 702 C CA . VAL A 1 95 ? 62.728 -6.768 -58.040 1.00 86.88 95 VAL A CA 1
ATOM 703 C C . VAL A 1 95 ? 61.467 -5.901 -58.054 1.00 86.88 95 VAL A C 1
ATOM 705 O O . VAL A 1 95 ? 60.692 -5.959 -57.102 1.00 86.88 95 VAL A O 1
ATOM 708 N N . GLU A 1 96 ? 61.215 -5.174 -59.146 1.00 87.94 96 GLU A N 1
ATOM 709 C CA . GLU A 1 96 ? 60.003 -4.361 -59.328 1.00 87.94 96 GLU A CA 1
ATOM 710 C C . GLU A 1 96 ? 58.729 -5.226 -59.307 1.00 87.94 96 GLU A C 1
ATOM 712 O O . GLU A 1 96 ? 57.727 -4.853 -58.697 1.00 87.94 96 GLU A O 1
ATOM 717 N N . GLN A 1 97 ? 58.770 -6.419 -59.909 1.00 89.94 97 GLN A N 1
ATOM 718 C CA . GLN A 1 97 ? 57.658 -7.371 -59.878 1.00 89.94 97 GLN A CA 1
ATOM 719 C C . GLN A 1 97 ? 57.373 -7.890 -58.461 1.00 89.94 97 GLN A C 1
ATOM 721 O O . GLN A 1 97 ? 56.210 -8.012 -58.074 1.00 89.94 97 GLN A O 1
ATOM 726 N N . GLU A 1 98 ? 58.407 -8.186 -57.675 1.00 91.38 98 GLU A N 1
ATOM 727 C CA . GLU A 1 98 ? 58.247 -8.643 -56.292 1.00 91.38 98 GLU A CA 1
ATOM 728 C C . GLU A 1 98 ? 57.791 -7.501 -55.361 1.00 91.38 98 GLU A C 1
ATOM 730 O O . GLU A 1 98 ? 56.986 -7.717 -54.457 1.00 91.38 98 GLU A O 1
ATOM 735 N N . GLU A 1 99 ? 58.228 -6.261 -55.591 1.00 92.75 99 GLU A N 1
ATOM 736 C CA . GLU A 1 99 ? 57.705 -5.077 -54.894 1.00 92.75 99 GLU A CA 1
ATOM 737 C C . GLU A 1 99 ? 56.230 -4.823 -55.222 1.00 92.75 99 GLU A C 1
ATOM 739 O O . GLU A 1 99 ? 55.422 -4.592 -54.318 1.00 92.75 99 GLU A O 1
ATOM 744 N N . LEU A 1 100 ? 55.846 -4.947 -56.494 1.00 94.75 100 LEU A N 1
ATOM 745 C CA . LEU A 1 100 ? 54.448 -4.874 -56.905 1.00 94.75 100 LEU A CA 1
ATOM 746 C C . LEU A 1 100 ? 53.624 -5.992 -56.252 1.00 94.75 100 LEU A C 1
ATOM 748 O O . LEU A 1 100 ? 52.527 -5.752 -55.756 1.00 94.75 100 LEU A O 1
ATOM 752 N N . ARG A 1 101 ? 54.168 -7.208 -56.175 1.00 94.44 101 ARG A N 1
ATOM 753 C CA . ARG A 1 101 ? 53.515 -8.319 -55.480 1.00 94.44 101 ARG A CA 1
ATOM 754 C C . ARG A 1 101 ? 53.293 -8.010 -53.998 1.00 94.44 101 ARG A C 1
ATOM 756 O O . ARG A 1 101 ? 52.178 -8.190 -53.515 1.00 94.44 101 ARG A O 1
ATOM 763 N N . ARG A 1 102 ? 54.304 -7.492 -53.292 1.00 95.69 102 ARG A N 1
ATOM 764 C CA . ARG A 1 102 ? 54.173 -7.098 -51.877 1.00 95.69 102 ARG A CA 1
ATOM 765 C C . ARG A 1 102 ? 53.166 -5.969 -51.676 1.00 95.69 102 ARG A C 1
ATOM 767 O O . ARG A 1 102 ? 52.404 -6.009 -50.717 1.00 95.69 102 ARG A O 1
ATOM 774 N N . THR A 1 103 ? 53.128 -4.973 -52.564 1.00 96.06 103 THR A N 1
ATOM 775 C CA . THR A 1 103 ? 52.136 -3.885 -52.464 1.00 96.06 103 THR A CA 1
ATOM 776 C C . THR A 1 103 ? 50.717 -4.399 -52.690 1.00 96.06 103 THR A C 1
ATOM 778 O O . THR A 1 103 ? 49.824 -4.050 -51.923 1.00 96.06 103 THR A O 1
ATOM 781 N N . VAL A 1 104 ? 50.508 -5.292 -53.662 1.00 96.69 104 VAL A N 1
ATOM 782 C CA . VAL A 1 104 ? 49.216 -5.959 -53.878 1.00 96.69 104 VAL A CA 1
ATOM 783 C C . VAL A 1 104 ? 48.819 -6.809 -52.668 1.00 96.69 104 VAL A C 1
ATOM 785 O O . VAL A 1 104 ? 47.678 -6.727 -52.220 1.00 96.69 104 VAL A O 1
ATOM 788 N N . GLU A 1 105 ? 49.742 -7.588 -52.100 1.00 96.44 105 GLU A N 1
ATOM 789 C CA . GLU A 1 105 ? 49.488 -8.380 -50.889 1.00 96.44 105 GLU A CA 1
ATOM 790 C C . GLU A 1 105 ? 49.115 -7.485 -49.691 1.00 96.44 105 GLU A C 1
ATOM 792 O O . GLU A 1 105 ? 48.135 -7.775 -49.004 1.00 96.44 105 GLU A O 1
ATOM 797 N N . ASN A 1 106 ? 49.805 -6.358 -49.492 1.00 96.94 106 ASN A N 1
ATOM 798 C CA . ASN A 1 106 ? 49.482 -5.388 -48.440 1.00 96.94 106 ASN A CA 1
ATOM 799 C C . ASN A 1 106 ? 48.093 -4.767 -48.633 1.00 96.94 106 ASN A C 1
ATOM 801 O O . ASN A 1 106 ? 47.295 -4.755 -47.697 1.00 96.94 106 ASN A O 1
ATOM 805 N N . ILE A 1 107 ? 47.764 -4.330 -49.853 1.00 97.44 107 ILE A N 1
ATOM 806 C CA . ILE A 1 107 ? 46.440 -3.780 -50.182 1.00 97.44 107 ILE A CA 1
ATOM 807 C C . ILE A 1 107 ? 45.344 -4.817 -49.912 1.00 97.44 107 ILE A C 1
ATOM 809 O O . ILE A 1 107 ? 44.286 -4.479 -49.387 1.00 97.44 107 ILE A O 1
ATOM 813 N N . LEU A 1 108 ? 45.577 -6.093 -50.234 1.00 97.69 108 LEU A N 1
ATOM 814 C CA . LEU A 1 108 ? 44.614 -7.162 -49.959 1.00 97.69 108 LEU A CA 1
ATOM 815 C C . LEU A 1 108 ? 44.407 -7.391 -48.455 1.00 97.69 108 LEU A C 1
ATOM 817 O O . LEU A 1 108 ? 43.282 -7.675 -48.031 1.00 97.69 108 LEU A O 1
ATOM 821 N N . VAL A 1 109 ? 45.463 -7.273 -47.646 1.00 97.44 109 VAL A N 1
ATOM 822 C CA . VAL A 1 109 ? 45.369 -7.358 -46.180 1.00 97.44 109 VAL A CA 1
ATOM 823 C C . VAL A 1 109 ? 44.601 -6.163 -45.614 1.00 97.44 109 VAL A C 1
ATOM 825 O O . VAL A 1 109 ? 43.677 -6.365 -44.824 1.00 97.44 109 VAL A O 1
ATOM 828 N N . GLU A 1 110 ? 44.913 -4.943 -46.052 1.00 97.75 110 GLU A N 1
ATOM 829 C CA . GLU A 1 110 ? 44.194 -3.727 -45.652 1.00 97.75 110 GLU A CA 1
ATOM 830 C C . GLU A 1 110 ? 42.716 -3.794 -46.047 1.00 97.75 110 GLU A C 1
ATOM 832 O O . GLU A 1 110 ? 41.841 -3.557 -45.216 1.00 97.75 110 GLU A O 1
ATOM 837 N N . LEU A 1 111 ? 42.414 -4.220 -47.277 1.00 98.06 111 LEU A N 1
ATOM 838 C CA . LEU A 1 111 ? 41.045 -4.392 -47.757 1.00 98.06 111 LEU A CA 1
ATOM 839 C C . LEU A 1 111 ? 40.269 -5.404 -46.907 1.00 98.06 111 LEU A C 1
ATOM 841 O O . LEU A 1 111 ? 39.093 -5.189 -46.603 1.00 98.06 111 LEU A O 1
ATOM 845 N N . ARG A 1 112 ? 40.917 -6.501 -46.496 1.00 98.00 112 ARG A N 1
ATOM 846 C CA . ARG A 1 112 ? 40.317 -7.491 -45.594 1.00 98.00 112 ARG A CA 1
ATOM 847 C C . ARG A 1 112 ? 40.053 -6.899 -44.210 1.00 98.00 112 ARG A C 1
ATOM 849 O O . ARG A 1 112 ? 38.980 -7.137 -43.662 1.00 98.00 112 ARG A O 1
ATOM 856 N N . SER A 1 113 ? 40.993 -6.119 -43.675 1.00 98.12 113 SER A N 1
ATOM 857 C CA . SER A 1 113 ? 40.843 -5.429 -42.388 1.00 98.12 113 SER A CA 1
ATOM 858 C C . SER A 1 113 ? 39.676 -4.439 -42.414 1.00 98.12 113 SER A C 1
ATOM 860 O O . SER A 1 113 ? 38.782 -4.523 -41.577 1.00 98.12 113 SER A O 1
ATOM 862 N N . ILE A 1 114 ? 39.629 -3.565 -43.425 1.00 98.06 114 ILE A N 1
ATOM 863 C CA . ILE A 1 114 ? 38.560 -2.571 -43.609 1.00 98.06 114 ILE A CA 1
ATOM 864 C C . ILE A 1 114 ? 37.204 -3.259 -43.812 1.00 98.06 114 ILE A C 1
ATOM 866 O O . ILE A 1 114 ? 36.188 -2.811 -43.284 1.00 98.06 114 ILE A O 1
ATOM 870 N N . SER A 1 115 ? 37.169 -4.377 -44.544 1.00 98.31 115 SER A N 1
ATOM 871 C CA . SER A 1 115 ? 35.933 -5.149 -44.731 1.00 98.31 115 SER A CA 1
ATOM 872 C C . SER A 1 115 ? 35.417 -5.728 -43.411 1.00 98.31 115 SER A C 1
ATOM 874 O O . SER A 1 115 ? 34.223 -5.637 -43.136 1.00 98.31 115 SER A O 1
ATOM 876 N N . ALA A 1 116 ? 36.304 -6.267 -42.568 1.00 98.25 116 ALA A N 1
ATOM 877 C CA . ALA A 1 116 ? 35.929 -6.780 -41.252 1.00 98.25 116 ALA A CA 1
ATOM 878 C C . ALA A 1 116 ? 35.454 -5.663 -40.305 1.00 98.25 116 ALA A C 1
ATOM 880 O O . ALA A 1 116 ? 34.496 -5.857 -39.555 1.00 98.25 116 ALA A O 1
ATOM 881 N N . GLU A 1 117 ? 36.086 -4.488 -40.361 1.00 98.06 117 GLU A N 1
ATOM 882 C CA . GLU A 1 117 ? 35.667 -3.307 -39.603 1.00 98.06 117 GLU A CA 1
ATOM 883 C C . GLU A 1 117 ? 34.277 -2.826 -40.035 1.00 98.06 117 GLU A C 1
ATOM 885 O O . GLU A 1 117 ? 33.405 -2.633 -39.189 1.00 98.06 117 GLU A O 1
ATOM 890 N N . ARG A 1 118 ? 34.020 -2.728 -41.346 1.00 98.25 118 ARG A N 1
ATOM 891 C CA . ARG A 1 118 ? 32.685 -2.425 -41.880 1.00 98.25 118 ARG A CA 1
ATOM 892 C C . ARG A 1 118 ? 31.642 -3.405 -41.342 1.00 98.25 118 ARG A C 1
ATOM 894 O O . ARG A 1 118 ? 30.585 -2.972 -40.895 1.00 98.25 118 ARG A O 1
ATOM 901 N N . ASP A 1 119 ? 31.925 -4.706 -41.356 1.00 98.50 119 ASP A N 1
ATOM 902 C CA . ASP A 1 119 ? 30.974 -5.731 -40.902 1.00 98.50 119 ASP A CA 1
ATOM 903 C C . ASP A 1 119 ? 30.724 -5.677 -39.386 1.00 98.50 119 ASP A C 1
ATOM 905 O O . ASP A 1 119 ? 29.634 -6.002 -38.910 1.00 98.50 119 ASP A O 1
ATOM 909 N N . LEU A 1 120 ? 31.720 -5.253 -38.604 1.00 98.56 120 LEU A N 1
ATOM 910 C CA . LEU A 1 120 ? 31.554 -4.966 -37.181 1.00 98.56 120 LEU A CA 1
ATOM 911 C C . LEU A 1 120 ? 30.671 -3.730 -36.960 1.00 98.56 120 LEU A C 1
ATOM 913 O O . LEU A 1 120 ? 29.751 -3.778 -36.144 1.00 98.56 120 LEU A O 1
ATOM 917 N N . LEU A 1 121 ? 30.925 -2.647 -37.697 1.00 98.44 121 LEU A N 1
ATOM 918 C CA . LEU A 1 121 ? 30.157 -1.407 -37.595 1.00 98.44 121 LEU A CA 1
ATOM 919 C C . LEU A 1 121 ? 28.702 -1.596 -38.032 1.00 98.44 121 LEU A C 1
ATOM 921 O O . LEU A 1 121 ? 27.806 -1.067 -37.380 1.00 98.44 121 LEU A O 1
ATOM 925 N N . LEU A 1 122 ? 28.453 -2.387 -39.078 1.00 98.62 122 LEU A N 1
ATOM 926 C CA . LEU A 1 122 ? 27.099 -2.731 -39.517 1.00 98.62 122 LEU A CA 1
ATOM 927 C C . LEU A 1 122 ? 26.321 -3.466 -38.422 1.00 98.62 122 LEU A C 1
ATOM 929 O O . LEU A 1 122 ? 25.199 -3.074 -38.116 1.00 98.62 122 LEU A O 1
ATOM 933 N N . ARG A 1 123 ? 26.935 -4.461 -37.767 1.00 98.56 123 ARG A N 1
ATOM 934 C CA . ARG A 1 123 ? 26.310 -5.136 -36.616 1.00 98.56 123 ARG A CA 1
ATOM 935 C C . ARG A 1 123 ? 26.031 -4.169 -35.473 1.00 98.56 123 ARG A C 1
ATOM 937 O O . ARG A 1 123 ? 24.949 -4.202 -34.898 1.00 98.56 123 ARG A O 1
ATOM 944 N N . LYS A 1 124 ? 26.977 -3.275 -35.165 1.00 98.56 124 LYS A N 1
ATOM 945 C CA . LYS A 1 124 ? 26.783 -2.317 -34.073 1.00 98.56 124 LYS A CA 1
ATOM 946 C C . LYS A 1 124 ? 25.670 -1.311 -34.366 1.00 98.56 124 LYS A C 1
ATOM 948 O O . LYS A 1 124 ? 24.945 -0.918 -33.457 1.00 98.56 124 LYS A O 1
ATOM 953 N N . MET A 1 125 ? 25.529 -0.910 -35.625 1.00 98.38 125 MET A N 1
ATOM 954 C CA . MET A 1 125 ? 24.439 -0.054 -36.086 1.00 98.38 125 MET A CA 1
ATOM 955 C C . MET A 1 125 ? 23.080 -0.743 -35.929 1.00 98.38 125 MET A C 1
ATOM 957 O O . MET A 1 125 ? 22.137 -0.113 -35.465 1.00 98.38 125 MET A O 1
ATOM 961 N N . GLU A 1 126 ? 22.991 -2.032 -36.262 1.00 98.50 126 GLU A N 1
ATOM 962 C CA . GLU A 1 126 ? 21.763 -2.815 -36.105 1.00 98.50 126 GLU A CA 1
ATOM 963 C C . GLU A 1 126 ? 21.362 -2.976 -34.629 1.00 98.50 126 GLU A C 1
ATOM 965 O O . GLU A 1 126 ? 20.199 -2.765 -34.292 1.00 98.50 126 GLU A O 1
ATOM 970 N N . GLU A 1 127 ? 22.318 -3.255 -33.735 1.00 98.38 127 GLU A N 1
ATOM 971 C CA . GLU A 1 127 ? 22.077 -3.283 -32.281 1.00 98.38 127 GLU A CA 1
ATOM 972 C C . GLU A 1 127 ? 21.519 -1.947 -31.767 1.00 98.38 127 GLU A C 1
ATOM 974 O O . GLU A 1 127 ? 20.533 -1.923 -31.033 1.00 98.38 127 GLU A O 1
ATOM 979 N N . LEU A 1 128 ? 22.120 -0.824 -32.177 1.00 98.31 128 LEU A N 1
ATOM 980 C CA . LEU A 1 128 ? 21.678 0.506 -31.752 1.00 98.31 128 LEU A CA 1
ATOM 981 C C . LEU A 1 128 ? 20.289 0.864 -32.290 1.00 98.31 128 LEU A C 1
ATOM 983 O O . LEU A 1 128 ? 19.512 1.499 -31.579 1.00 98.31 128 LEU A O 1
ATOM 987 N N . GLU A 1 129 ? 19.952 0.462 -33.518 1.00 98.44 129 GLU A N 1
ATOM 988 C CA . GLU A 1 129 ? 18.607 0.687 -34.057 1.00 98.44 129 GLU A CA 1
ATOM 989 C C . GLU A 1 129 ? 17.565 -0.142 -33.290 1.00 98.44 129 GLU A C 1
ATOM 991 O O . GLU A 1 129 ? 16.494 0.366 -32.963 1.00 98.44 129 GLU A O 1
ATOM 996 N N . GLN A 1 130 ? 17.895 -1.382 -32.915 1.00 98.50 130 GLN A N 1
ATOM 997 C CA . GLN A 1 130 ? 17.028 -2.208 -32.070 1.00 98.50 130 GLN A CA 1
ATOM 998 C C . GLN A 1 130 ? 16.833 -1.599 -30.675 1.00 98.50 130 GLN A C 1
ATOM 1000 O O . GLN A 1 130 ? 15.697 -1.509 -30.202 1.00 98.50 130 GLN A O 1
ATOM 1005 N N . GLU A 1 131 ? 17.909 -1.143 -30.027 1.00 98.25 131 GLU A N 1
ATOM 1006 C CA . GLU A 1 131 ? 17.841 -0.451 -28.733 1.00 98.25 131 GLU A CA 1
ATOM 1007 C C . GLU A 1 131 ? 16.995 0.822 -28.823 1.00 98.25 131 GLU A C 1
ATOM 1009 O O . GLU A 1 131 ? 16.135 1.054 -27.973 1.00 98.25 131 GLU A O 1
ATOM 1014 N N . LYS A 1 132 ? 17.176 1.621 -29.879 1.00 98.12 132 LYS A N 1
ATOM 1015 C CA . LYS A 1 132 ? 16.368 2.817 -30.129 1.00 98.12 132 LYS A CA 1
ATOM 1016 C C . LYS A 1 132 ? 14.887 2.467 -30.259 1.00 98.12 132 LYS A C 1
ATOM 1018 O O . LYS A 1 132 ? 14.074 3.073 -29.565 1.00 98.12 132 LYS A O 1
ATOM 1023 N N . CYS A 1 133 ? 14.530 1.485 -31.089 1.00 98.38 133 CYS A N 1
ATOM 1024 C CA . CYS A 1 133 ? 13.139 1.049 -31.225 1.00 98.38 133 CYS A CA 1
ATOM 1025 C C . CYS A 1 133 ? 12.564 0.570 -29.886 1.00 98.38 133 CYS A C 1
ATOM 1027 O O . CYS A 1 133 ? 11.431 0.902 -29.541 1.00 98.38 133 CYS A O 1
ATOM 1029 N N . HIS A 1 134 ? 13.342 -0.177 -29.101 1.00 98.19 134 HIS A N 1
ATOM 1030 C CA . HIS A 1 134 ? 12.911 -0.624 -27.783 1.00 98.19 134 HIS A CA 1
ATOM 1031 C C . HIS A 1 134 ? 12.640 0.559 -26.839 1.00 98.19 134 HIS A C 1
ATOM 1033 O O . HIS A 1 134 ? 11.552 0.648 -26.266 1.00 98.19 134 HIS A O 1
ATOM 1039 N N . LEU A 1 135 ? 13.569 1.512 -26.749 1.00 98.44 135 LEU A N 1
ATOM 1040 C CA . LEU A 1 135 ? 13.418 2.712 -25.925 1.00 98.44 135 LEU A CA 1
ATOM 1041 C C . LEU A 1 135 ? 12.242 3.588 -26.371 1.00 98.44 135 LEU A C 1
ATOM 1043 O O . LEU A 1 135 ? 11.525 4.116 -25.525 1.00 98.44 135 LEU A O 1
ATOM 1047 N N . GLU A 1 136 ? 11.999 3.718 -27.677 1.00 98.44 136 GLU A N 1
ATOM 1048 C CA . GLU A 1 136 ? 10.829 4.426 -28.209 1.00 98.44 136 GLU A CA 1
ATOM 1049 C C . GLU A 1 136 ? 9.522 3.771 -27.748 1.00 98.44 136 GLU A C 1
ATOM 1051 O O . GLU A 1 136 ? 8.594 4.467 -27.323 1.00 98.44 136 GLU A O 1
ATOM 1056 N N . THR A 1 137 ? 9.449 2.434 -27.770 1.00 98.31 137 THR A N 1
ATOM 1057 C CA . THR A 1 137 ? 8.258 1.725 -27.280 1.00 98.31 137 THR A CA 1
ATOM 1058 C C . THR A 1 137 ? 8.047 1.913 -25.784 1.00 98.31 137 THR A C 1
ATOM 1060 O O . THR A 1 137 ? 6.915 2.131 -25.353 1.00 98.31 137 THR A O 1
ATOM 1063 N N . ASP A 1 138 ? 9.110 1.868 -24.986 1.00 97.88 138 ASP A N 1
ATOM 1064 C CA . ASP A 1 138 ? 9.007 2.029 -23.538 1.00 97.88 138 ASP A CA 1
ATOM 1065 C C . ASP A 1 138 ? 8.678 3.471 -23.152 1.00 97.88 138 ASP A C 1
ATOM 1067 O O . ASP A 1 138 ? 7.826 3.696 -22.293 1.00 97.88 138 ASP A O 1
ATOM 1071 N N . PHE A 1 139 ? 9.237 4.454 -23.862 1.00 98.06 139 PHE A N 1
ATOM 1072 C CA . PHE A 1 139 ? 8.855 5.854 -23.709 1.00 98.06 139 PHE A CA 1
ATOM 1073 C C . PHE A 1 139 ? 7.356 6.061 -23.957 1.00 98.06 139 PHE A C 1
ATOM 1075 O O . PHE A 1 139 ? 6.687 6.741 -23.175 1.00 98.06 139 PHE A O 1
ATOM 1082 N N . LEU A 1 140 ? 6.811 5.452 -25.015 1.00 98.38 140 LEU A N 1
ATOM 1083 C CA . LEU A 1 140 ? 5.393 5.576 -25.339 1.00 98.38 140 LEU A CA 1
ATOM 1084 C C . LEU A 1 140 ? 4.500 4.914 -24.277 1.00 98.38 140 LEU A C 1
ATOM 1086 O O . LEU A 1 140 ? 3.485 5.496 -23.890 1.00 98.38 140 LEU A O 1
ATOM 1090 N N . LYS A 1 141 ? 4.899 3.748 -23.749 1.00 98.12 141 LYS A N 1
ATOM 1091 C CA . LYS A 1 141 ? 4.200 3.094 -22.627 1.00 98.12 141 LYS A CA 1
ATOM 1092 C C . LYS A 1 141 ? 4.201 3.975 -21.383 1.00 98.12 141 LYS A C 1
ATOM 1094 O O . LYS A 1 141 ? 3.136 4.244 -20.839 1.00 98.12 141 LYS A O 1
ATOM 1099 N N . SER A 1 142 ? 5.360 4.491 -20.972 1.00 96.88 142 SER A N 1
ATOM 1100 C CA . SER A 1 142 ? 5.451 5.376 -19.807 1.00 96.88 142 SER A CA 1
ATOM 1101 C C . SER A 1 142 ? 4.648 6.664 -19.999 1.00 96.88 142 SER A C 1
ATOM 1103 O O . SER A 1 142 ? 3.999 7.139 -19.068 1.00 96.88 142 SER A O 1
ATOM 1105 N N . GLN A 1 143 ? 4.631 7.230 -21.209 1.00 97.12 143 GLN A N 1
ATOM 1106 C CA . GLN A 1 143 ? 3.786 8.382 -21.520 1.00 97.12 143 GLN A CA 1
ATOM 1107 C C . GLN A 1 143 ? 2.297 8.046 -21.353 1.00 97.12 143 GLN A C 1
ATOM 1109 O O . GLN A 1 143 ? 1.553 8.842 -20.772 1.00 97.12 143 GLN A O 1
ATOM 1114 N N . GLN A 1 144 ? 1.866 6.878 -21.834 1.00 97.19 144 GLN A N 1
ATOM 1115 C CA . GLN A 1 144 ? 0.493 6.410 -21.675 1.00 97.19 144 GLN A CA 1
ATOM 1116 C C . GLN A 1 144 ? 0.142 6.178 -20.201 1.00 97.19 144 GLN A C 1
ATOM 1118 O O . GLN A 1 144 ? -0.905 6.647 -19.764 1.00 97.19 144 GLN A O 1
ATOM 1123 N N . GLU A 1 145 ? 1.023 5.541 -19.427 1.00 95.31 145 GLU A N 1
ATOM 1124 C CA . GLU A 1 145 ? 0.852 5.321 -17.985 1.00 95.31 145 GLU A CA 1
ATOM 1125 C C . GLU A 1 145 ? 0.665 6.642 -17.232 1.00 95.31 145 GLU A C 1
ATOM 1127 O O . GLU A 1 145 ? -0.289 6.810 -16.467 1.00 95.31 145 GLU A O 1
ATOM 1132 N N . VAL A 1 146 ? 1.519 7.631 -17.508 1.00 90.62 146 VAL A N 1
ATOM 1133 C CA . VAL A 1 146 ? 1.400 8.973 -16.922 1.00 90.62 146 VAL A CA 1
ATOM 1134 C C . VAL A 1 146 ? 0.081 9.637 -17.321 1.00 90.62 146 VAL A C 1
ATOM 1136 O O . VAL A 1 146 ? -0.565 10.263 -16.480 1.00 90.62 146 VAL A O 1
ATOM 1139 N N . ALA A 1 147 ? -0.348 9.507 -18.579 1.00 91.81 147 ALA A N 1
ATOM 1140 C CA . ALA A 1 147 ? -1.628 10.048 -19.026 1.00 91.81 147 ALA A CA 1
ATOM 1141 C C . ALA A 1 147 ? -2.811 9.377 -18.311 1.00 91.81 147 ALA A C 1
ATOM 1143 O O . ALA A 1 147 ? -3.726 10.076 -17.872 1.00 91.81 147 ALA A O 1
ATOM 1144 N N . THR A 1 148 ? -2.775 8.053 -18.126 1.00 90.38 148 THR A N 1
ATOM 1145 C CA . THR A 1 148 ? -3.801 7.326 -17.369 1.00 90.38 148 THR A CA 1
ATOM 1146 C C . THR A 1 148 ? -3.831 7.728 -15.902 1.00 90.38 148 THR A C 1
ATOM 1148 O O . THR A 1 148 ? -4.912 7.994 -15.391 1.00 90.38 148 THR A O 1
ATOM 1151 N N . LEU A 1 149 ? -2.679 7.868 -15.239 1.00 86.44 149 LEU A N 1
ATOM 1152 C CA . LEU A 1 149 ? -2.619 8.293 -13.836 1.00 86.44 149 LEU A CA 1
ATOM 1153 C C . LEU A 1 149 ? -3.154 9.717 -13.642 1.00 86.44 149 LEU A C 1
ATOM 1155 O O . LEU A 1 149 ? -3.879 9.976 -12.686 1.00 86.44 149 LEU A O 1
ATOM 1159 N N . ARG A 1 150 ? -2.864 10.630 -14.578 1.00 82.62 150 ARG A N 1
ATOM 1160 C CA . ARG A 1 150 ? -3.449 11.983 -14.583 1.00 82.62 150 ARG A CA 1
ATOM 1161 C C . ARG A 1 150 ? -4.954 11.973 -14.845 1.00 82.62 150 ARG A C 1
ATOM 1163 O O . ARG A 1 150 ? -5.681 12.775 -14.275 1.00 82.62 150 ARG A O 1
ATOM 1170 N N . ALA A 1 151 ? -5.445 11.086 -15.707 1.00 81.31 151 ALA A N 1
ATOM 1171 C CA . ALA A 1 151 ? -6.881 10.957 -15.953 1.00 81.31 151 ALA A CA 1
ATOM 1172 C C . ALA A 1 151 ? -7.619 10.314 -14.762 1.00 81.31 151 ALA A C 1
ATOM 1174 O O . ALA A 1 151 ? -8.758 10.674 -14.475 1.00 81.31 151 ALA A O 1
ATOM 1175 N N . GLN A 1 152 ? -6.961 9.396 -14.050 1.00 78.75 152 GLN A N 1
ATOM 1176 C CA . GLN A 1 152 ? -7.455 8.713 -12.851 1.00 78.75 152 GLN A CA 1
ATOM 1177 C C . GLN A 1 152 ? -7.305 9.563 -11.576 1.00 78.75 152 GLN A C 1
ATOM 1179 O O . GLN A 1 152 ? -7.509 9.053 -10.481 1.00 78.75 152 GLN A O 1
ATOM 1184 N N . GLU A 1 153 ? -6.936 10.842 -11.675 1.00 66.56 153 GLU A N 1
ATOM 1185 C CA . GLU A 1 153 ? -6.521 11.699 -10.559 1.00 66.56 153 GLU A CA 1
ATOM 1186 C C . GLU A 1 153 ? -7.678 12.089 -9.602 1.00 66.56 153 GLU A C 1
ATOM 1188 O O . GLU A 1 153 ? -7.970 13.256 -9.359 1.00 66.56 153 GLU A O 1
ATOM 1193 N N . THR A 1 154 ? -8.335 11.105 -8.985 1.00 61.16 154 THR A N 1
ATOM 1194 C CA . THR A 1 154 ? -9.160 11.264 -7.781 1.00 61.16 154 THR A CA 1
ATOM 1195 C C . THR A 1 154 ? -8.280 11.535 -6.562 1.00 61.16 154 THR A C 1
ATOM 1197 O O . THR A 1 154 ? -8.658 12.294 -5.670 1.00 61.16 154 THR A O 1
ATOM 1200 N N . GLU A 1 155 ? -7.065 10.978 -6.543 1.00 60.22 155 GLU A N 1
ATOM 1201 C CA . GLU A 1 155 ? -6.092 11.216 -5.478 1.00 60.22 155 GLU A CA 1
ATOM 1202 C C . GLU A 1 155 ? -5.459 12.608 -5.557 1.00 60.22 155 GLU A C 1
ATOM 1204 O O . GLU A 1 155 ? -5.313 13.245 -4.522 1.00 60.22 155 GLU A O 1
ATOM 1209 N N . GLY A 1 156 ? -5.146 13.158 -6.735 1.00 67.62 156 GLY A N 1
ATOM 1210 C CA . GLY A 1 156 ? -4.641 14.541 -6.820 1.00 67.62 156 GLY A CA 1
ATOM 1211 C C . GLY A 1 156 ? -5.691 15.581 -6.405 1.00 67.62 156 GLY A C 1
ATOM 1212 O O . GLY A 1 156 ? -5.351 16.595 -5.792 1.00 67.62 156 GLY A O 1
ATOM 1213 N N . LEU A 1 157 ? -6.984 15.291 -6.614 1.00 65.38 157 LEU A N 1
ATOM 1214 C CA . LEU A 1 157 ? -8.100 16.049 -6.029 1.00 65.38 157 LEU A CA 1
ATOM 1215 C C . LEU A 1 157 ? -8.124 15.934 -4.499 1.00 65.38 157 LEU A C 1
ATOM 1217 O O . LEU A 1 157 ? -8.205 16.963 -3.819 1.00 65.38 157 LEU A O 1
ATOM 1221 N N . TYR A 1 158 ? -7.978 14.721 -3.960 1.00 69.69 158 TYR A N 1
ATOM 1222 C CA . TYR A 1 158 ? -7.882 14.466 -2.520 1.00 69.69 158 TYR A CA 1
ATOM 1223 C C . TYR A 1 158 ? -6.663 15.162 -1.890 1.00 69.69 158 TYR A C 1
ATOM 1225 O O . TYR A 1 158 ? -6.786 15.765 -0.825 1.00 69.69 158 TYR A O 1
ATOM 1233 N N . TRP A 1 159 ? -5.513 15.179 -2.578 1.00 73.94 159 TRP A N 1
ATOM 1234 C CA . TRP A 1 159 ? -4.285 15.878 -2.179 1.00 73.94 159 TRP A CA 1
ATOM 1235 C C . TRP A 1 159 ? -4.264 17.377 -2.490 1.00 73.94 159 TRP A C 1
ATOM 1237 O O . TRP A 1 159 ? -3.338 18.073 -2.067 1.00 73.94 159 TRP A O 1
ATOM 1247 N N . SER A 1 160 ? -5.302 17.906 -3.138 1.00 79.31 160 SER A N 1
ATOM 1248 C CA . SER A 1 160 ? -5.363 19.316 -3.510 1.00 79.31 160 SER A CA 1
ATOM 1249 C C . SER A 1 160 ? -5.486 20.247 -2.300 1.00 79.31 160 SER A C 1
ATOM 1251 O O . SER A 1 160 ? -6.085 19.932 -1.268 1.00 79.31 160 SER A O 1
ATOM 1253 N N . LYS A 1 161 ? -5.005 21.483 -2.477 1.00 78.44 161 LYS A N 1
ATOM 1254 C CA . LYS A 1 161 ? -5.110 22.559 -1.478 1.00 78.44 161 LYS A CA 1
ATOM 1255 C C . LYS A 1 161 ? -6.555 22.821 -1.024 1.00 78.44 161 LYS A C 1
ATOM 1257 O O . LYS A 1 161 ? -6.763 23.210 0.120 1.00 78.44 161 LYS A O 1
ATOM 1262 N N . LYS A 1 162 ? -7.551 22.581 -1.889 1.00 81.06 162 LYS A N 1
ATOM 1263 C CA . LYS A 1 162 ? -8.979 22.753 -1.565 1.00 81.06 162 LYS A CA 1
ATOM 1264 C C . LYS A 1 162 ? -9.494 21.731 -0.543 1.00 81.06 162 LYS A C 1
ATOM 1266 O O . LYS A 1 162 ? -10.364 22.076 0.245 1.00 81.06 162 LYS A O 1
ATOM 1271 N N . HIS A 1 163 ? -8.943 20.517 -0.518 1.00 83.31 163 HIS A N 1
ATOM 1272 C CA . HIS A 1 163 ? -9.390 19.435 0.371 1.00 83.31 163 HIS A CA 1
ATOM 1273 C C . HIS A 1 163 ? -8.569 19.342 1.664 1.00 83.31 163 HIS A C 1
ATOM 1275 O O . HIS A 1 163 ? -8.828 18.499 2.522 1.00 83.31 163 HIS A O 1
ATOM 1281 N N . MET A 1 164 ? -7.598 20.240 1.850 1.00 87.62 164 MET A N 1
ATOM 1282 C CA . MET A 1 164 ? -6.714 20.204 3.011 1.00 87.62 164 MET A CA 1
ATOM 1283 C C . MET A 1 164 ? -7.460 20.417 4.338 1.00 87.62 164 MET A C 1
ATOM 1285 O O . MET A 1 164 ? -7.130 19.777 5.331 1.00 87.62 164 MET A O 1
ATOM 1289 N N . GLY A 1 165 ? -8.499 21.259 4.342 1.00 88.44 165 GLY A N 1
ATOM 1290 C CA . GLY A 1 165 ? -9.328 21.497 5.528 1.00 88.44 165 GLY A CA 1
ATOM 1291 C C . GLY A 1 165 ? -10.112 20.259 5.971 1.00 88.44 165 GLY A C 1
ATOM 1292 O O . GLY A 1 165 ? -10.077 19.914 7.148 1.00 88.44 165 GLY A O 1
ATOM 1293 N N . TYR A 1 166 ? -10.745 19.545 5.032 1.00 88.50 166 TYR A N 1
ATOM 1294 C CA . TYR A 1 166 ? -11.471 18.302 5.327 1.00 88.50 166 TYR A CA 1
ATOM 1295 C C . TYR A 1 166 ? -10.555 17.246 5.937 1.00 88.50 166 TYR A C 1
ATOM 1297 O O . TYR A 1 166 ? -10.882 16.667 6.964 1.00 88.50 166 TYR A O 1
ATOM 1305 N N . ARG A 1 167 ? -9.349 17.083 5.391 1.00 88.00 167 ARG A N 1
ATOM 1306 C CA . ARG A 1 167 ? -8.377 16.129 5.937 1.00 88.00 167 ARG A CA 1
ATOM 1307 C C . ARG A 1 167 ? -7.847 16.526 7.300 1.00 88.00 167 ARG A C 1
ATOM 1309 O O . ARG A 1 167 ? -7.580 15.668 8.131 1.00 88.00 167 ARG A O 1
ATOM 1316 N N . GLN A 1 168 ? -7.677 17.823 7.541 1.00 92.00 168 GLN A N 1
ATOM 1317 C CA . GLN A 1 168 ? -7.301 18.297 8.864 1.00 92.00 168 GLN A CA 1
ATOM 1318 C C . GLN A 1 168 ? -8.405 18.001 9.889 1.00 92.00 168 GLN A C 1
ATOM 1320 O O . GLN A 1 168 ? -8.082 17.602 11.005 1.00 92.00 168 GLN A O 1
ATOM 1325 N N . ALA A 1 169 ? -9.676 18.135 9.498 1.00 93.62 169 ALA A N 1
ATOM 1326 C CA . ALA A 1 169 ? -10.820 17.785 10.334 1.00 93.62 169 ALA A CA 1
ATOM 1327 C C . ALA A 1 169 ? -10.918 16.269 10.578 1.00 93.62 169 ALA A C 1
ATOM 1329 O O . ALA A 1 169 ? -10.990 15.857 11.731 1.00 93.62 169 ALA A O 1
ATOM 1330 N N . GLU A 1 170 ? -10.818 15.438 9.536 1.00 94.44 170 GLU A N 1
ATOM 1331 C CA . GLU A 1 170 ? -10.783 13.970 9.663 1.00 94.44 170 GLU A CA 1
ATOM 1332 C C . GLU A 1 170 ? -9.640 13.515 10.577 1.00 94.44 170 GLU A C 1
ATOM 1334 O O . GLU A 1 170 ? -9.817 12.678 11.458 1.00 94.44 170 GLU A O 1
ATOM 1339 N N . LEU A 1 171 ? -8.457 14.113 10.425 1.00 95.44 171 LEU A N 1
ATOM 1340 C CA . LEU A 1 171 ? -7.305 13.801 11.262 1.00 95.44 171 LEU A CA 1
ATOM 1341 C C . LEU A 1 171 ? -7.509 14.241 12.718 1.00 95.44 171 LEU A C 1
ATOM 1343 O O . LEU A 1 171 ? -7.035 13.563 13.628 1.00 95.44 171 LEU A O 1
ATOM 1347 N N . GLN A 1 172 ? -8.198 15.357 12.963 1.00 97.56 172 GLN A N 1
ATOM 1348 C CA . GLN A 1 172 ? -8.580 15.765 14.316 1.00 97.56 172 GLN A CA 1
ATOM 1349 C C . GLN A 1 172 ? -9.625 14.828 14.922 1.00 97.56 172 GLN A C 1
ATOM 1351 O O . GLN A 1 172 ? -9.495 14.461 16.087 1.00 97.56 172 GLN A O 1
ATOM 1356 N N . GLU A 1 173 ? -10.611 14.397 14.142 1.00 97.88 173 GLU A N 1
ATOM 1357 C CA . GLU A 1 173 ? -11.623 13.447 14.592 1.00 97.88 173 GLU A CA 1
ATOM 1358 C C . GLU A 1 173 ? -10.998 12.097 14.956 1.00 97.88 173 GLU A C 1
ATOM 1360 O O . GLU A 1 173 ? -11.245 11.579 16.045 1.00 97.88 173 GLU A O 1
ATOM 1365 N N . LEU A 1 174 ? -10.120 11.566 14.102 1.00 97.94 174 LEU A N 1
ATOM 1366 C CA . LEU A 1 174 ? -9.390 10.329 14.378 1.00 97.94 174 LEU A CA 1
ATOM 1367 C C . LEU A 1 174 ? -8.500 10.453 15.620 1.00 97.94 174 LEU A C 1
ATOM 1369 O O . LEU A 1 174 ? -8.430 9.523 16.421 1.00 97.94 174 LEU A O 1
ATOM 1373 N N . LYS A 1 175 ? -7.856 11.608 15.829 1.00 98.25 175 LYS A N 1
ATOM 1374 C CA . LYS A 1 175 ? -7.099 11.878 17.062 1.00 98.25 175 LYS A CA 1
ATOM 1375 C C . LYS A 1 175 ? -7.995 11.876 18.298 1.00 98.25 175 LYS A C 1
ATOM 1377 O O . LYS A 1 175 ? -7.638 11.243 19.283 1.00 98.25 175 LYS A O 1
ATOM 1382 N N . ALA A 1 176 ? -9.155 12.525 18.237 1.00 98.19 176 ALA A N 1
ATOM 1383 C CA . ALA A 1 176 ? -10.101 12.557 19.349 1.00 98.19 176 ALA A CA 1
ATOM 1384 C C . ALA A 1 176 ? -10.709 11.171 19.635 1.00 98.19 176 ALA A C 1
ATOM 1386 O O . ALA A 1 176 ? -10.936 10.814 20.786 1.00 98.19 176 ALA A O 1
ATOM 1387 N N . GLN A 1 177 ? -10.973 10.368 18.600 1.00 98.31 177 GLN A N 1
ATOM 1388 C CA . GLN A 1 177 ? -11.397 8.972 18.757 1.00 98.31 177 GLN A CA 1
ATOM 1389 C C . GLN A 1 177 ? -10.305 8.126 19.422 1.00 98.31 177 GLN A C 1
ATOM 1391 O O . GLN A 1 177 ? -10.600 7.334 20.317 1.00 98.31 177 GLN A O 1
ATOM 1396 N N . LEU A 1 178 ? -9.046 8.319 19.021 1.00 98.31 178 LEU A N 1
ATOM 1397 C CA . LEU A 1 178 ? -7.906 7.636 19.623 1.00 98.31 178 LEU A CA 1
ATOM 1398 C C . LEU A 1 178 ? -7.743 8.006 21.102 1.00 98.31 178 LEU A C 1
ATOM 1400 O O . LEU A 1 178 ? -7.573 7.113 21.926 1.00 98.31 178 LEU A O 1
ATOM 1404 N N . GLU A 1 179 ? -7.826 9.292 21.439 1.00 98.25 179 GLU A N 1
ATOM 1405 C CA . GLU A 1 179 ? -7.721 9.782 22.818 1.00 98.25 179 GLU A CA 1
ATOM 1406 C C . GLU A 1 179 ? -8.835 9.210 23.704 1.00 98.25 179 GLU A C 1
ATOM 1408 O O . GLU A 1 179 ? -8.536 8.587 24.720 1.00 98.25 179 GLU A O 1
ATOM 1413 N N . ARG A 1 180 ? -10.094 9.259 23.247 1.00 98.44 180 ARG A N 1
ATOM 1414 C CA . ARG A 1 180 ? -11.220 8.612 23.944 1.00 98.44 180 ARG A CA 1
ATOM 1415 C C . ARG A 1 180 ? -11.002 7.117 24.156 1.00 98.44 180 ARG A C 1
ATOM 1417 O O . ARG A 1 180 ? -11.225 6.608 25.245 1.00 98.44 180 ARG A O 1
ATOM 1424 N N . THR A 1 181 ? -10.510 6.410 23.139 1.00 98.19 181 THR A N 1
ATOM 1425 C CA . THR A 1 181 ? -10.238 4.966 23.250 1.00 98.19 181 THR A CA 1
ATOM 1426 C C . THR A 1 181 ? -9.133 4.678 24.273 1.00 98.19 181 THR A C 1
ATOM 1428 O O . THR A 1 181 ? -9.161 3.658 24.966 1.00 98.19 181 THR A O 1
ATOM 1431 N N . ILE A 1 182 ? -8.135 5.561 24.380 1.00 98.56 182 ILE A N 1
ATOM 1432 C CA . ILE A 1 182 ? -7.081 5.456 25.392 1.00 98.56 182 ILE A CA 1
ATOM 1433 C C . ILE A 1 182 ? -7.672 5.668 26.789 1.00 98.56 182 ILE A C 1
ATOM 1435 O O . ILE A 1 182 ? -7.399 4.852 27.670 1.00 98.56 182 ILE A O 1
ATOM 1439 N N . GLU A 1 183 ? -8.498 6.698 26.975 1.00 98.38 183 GLU A N 1
ATOM 1440 C CA . GLU A 1 183 ? -9.177 6.991 28.243 1.00 98.38 183 GLU A CA 1
ATOM 1441 C C . GLU A 1 183 ? -10.083 5.833 28.686 1.00 98.38 183 GLU A C 1
ATOM 1443 O O . GLU A 1 183 ? -9.915 5.305 29.788 1.00 98.38 183 GLU A O 1
ATOM 1448 N N . GLU A 1 184 ? -10.957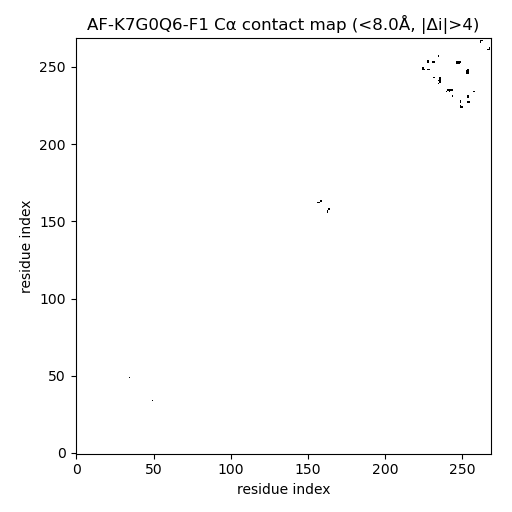 5.346 27.802 1.00 98.31 184 GLU A N 1
ATOM 1449 C CA . GLU A 1 184 ? -11.842 4.202 28.060 1.00 98.31 184 GLU A CA 1
ATOM 1450 C C . GLU A 1 184 ? -11.044 2.953 28.455 1.00 98.31 184 GLU A C 1
ATOM 1452 O O . GLU A 1 184 ? -11.364 2.262 29.425 1.00 98.31 184 GLU A O 1
ATOM 1457 N N . LYS A 1 185 ? -9.942 2.671 27.749 1.00 98.06 185 LYS A N 1
ATOM 1458 C CA . LYS A 1 185 ? -9.048 1.562 28.097 1.00 98.06 185 LYS A CA 1
ATOM 1459 C C . LYS A 1 185 ? -8.436 1.744 29.486 1.00 98.06 185 LYS A C 1
ATOM 1461 O O . LYS A 1 185 ? -8.271 0.754 30.204 1.00 98.06 185 LYS A O 1
ATOM 1466 N N . THR A 1 186 ? -8.041 2.963 29.852 1.00 98.38 186 THR A N 1
ATOM 1467 C CA . THR A 1 186 ? -7.485 3.233 31.183 1.00 98.38 186 THR A CA 1
ATOM 1468 C C . THR A 1 186 ? -8.532 3.084 32.281 1.00 98.38 186 THR A C 1
ATOM 1470 O O . THR A 1 186 ? -8.246 2.391 33.255 1.00 98.38 186 THR A O 1
ATOM 1473 N N . GLU A 1 187 ? -9.750 3.595 32.088 1.00 98.19 187 GLU A N 1
ATOM 1474 C CA . GLU A 1 187 ? -10.860 3.437 33.036 1.00 98.19 187 GLU A CA 1
ATOM 1475 C C . GLU A 1 187 ? -11.199 1.955 33.238 1.00 98.19 187 GLU A C 1
ATOM 1477 O O . GLU A 1 187 ? -11.246 1.466 34.366 1.00 98.19 187 GLU A O 1
ATOM 1482 N N . LEU A 1 188 ? -11.357 1.194 32.149 1.00 98.44 188 LEU A N 1
ATOM 1483 C CA . LEU A 1 188 ? -11.637 -0.242 32.227 1.00 98.44 188 LEU A CA 1
ATOM 1484 C C . LEU A 1 188 ? -10.532 -1.003 32.965 1.00 98.44 188 LEU A C 1
ATOM 1486 O O . LEU A 1 188 ? -10.815 -1.933 33.720 1.00 98.44 188 LEU A O 1
ATOM 1490 N N . LYS A 1 189 ? -9.271 -0.601 32.784 1.00 98.38 189 LYS A N 1
ATOM 1491 C CA . LYS A 1 189 ? -8.139 -1.194 33.499 1.00 98.38 189 LYS A CA 1
ATOM 1492 C C . LYS A 1 189 ? -8.174 -0.875 34.996 1.00 98.38 189 LYS A C 1
ATOM 1494 O O . LYS A 1 189 ? -7.776 -1.722 35.792 1.00 98.38 189 LYS A O 1
ATOM 1499 N N . GLU A 1 190 ? -8.612 0.316 35.390 1.00 98.19 190 GLU A N 1
ATOM 1500 C CA . GLU A 1 190 ? -8.783 0.681 36.801 1.00 98.19 190 GLU A CA 1
ATOM 1501 C C . GLU A 1 190 ? -9.953 -0.067 37.438 1.00 98.19 190 GLU A C 1
ATOM 1503 O O . GLU A 1 190 ? -9.774 -0.682 38.489 1.00 98.19 190 GLU A O 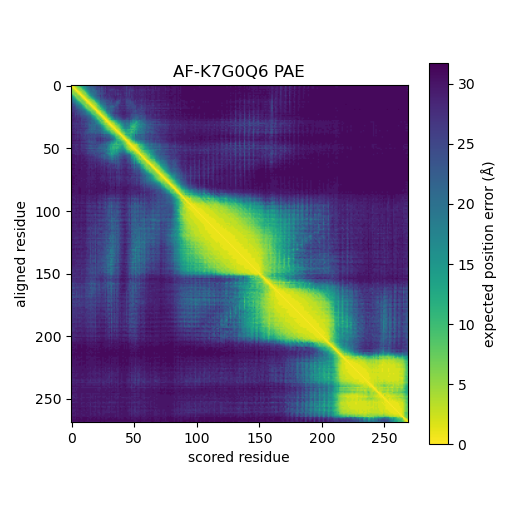1
ATOM 1508 N N . ARG A 1 191 ? -11.099 -0.132 36.753 1.00 97.94 191 ARG A N 1
ATOM 1509 C CA . ARG A 1 191 ? -12.263 -0.909 37.201 1.00 97.94 191 ARG A CA 1
ATOM 1510 C C . ARG A 1 191 ? -11.937 -2.390 37.346 1.00 97.94 191 ARG A C 1
ATOM 1512 O O . ARG A 1 191 ? -12.361 -3.014 38.312 1.00 97.94 191 ARG A O 1
ATOM 1519 N N . LEU A 1 192 ? -11.143 -2.951 36.431 1.00 97.75 192 LEU A N 1
ATOM 1520 C CA . LEU A 1 192 ? -10.673 -4.330 36.545 1.00 97.75 192 LEU A CA 1
ATOM 1521 C C . LEU A 1 192 ? -9.882 -4.534 37.843 1.00 97.75 192 LEU A C 1
ATOM 1523 O O . LEU A 1 192 ? -10.243 -5.404 38.631 1.00 97.75 192 LEU A O 1
ATOM 1527 N N . LYS A 1 193 ? -8.877 -3.691 38.112 1.00 98.12 193 LYS A N 1
ATOM 1528 C CA . LYS A 1 193 ? -8.082 -3.766 39.350 1.00 98.12 193 LYS A CA 1
ATOM 1529 C C . LYS A 1 193 ? -8.943 -3.637 40.606 1.00 98.12 193 LYS A C 1
ATOM 1531 O O . LYS A 1 193 ? -8.719 -4.348 41.580 1.00 98.12 193 LYS A O 1
ATOM 1536 N N . GLU A 1 194 ? -9.926 -2.739 40.592 1.00 97.69 194 GLU A N 1
ATOM 1537 C CA . GLU A 1 194 ? -10.868 -2.573 41.698 1.00 97.69 194 GLU A CA 1
ATOM 1538 C C . GLU A 1 194 ? -11.706 -3.842 41.913 1.00 97.69 194 GLU A C 1
ATOM 1540 O O . GLU A 1 194 ? -11.851 -4.310 43.041 1.00 97.69 194 GLU A O 1
ATOM 1545 N N . THR A 1 195 ? -12.234 -4.448 40.845 1.00 96.75 195 THR A N 1
ATOM 1546 C CA . THR A 1 195 ? -12.991 -5.706 40.957 1.00 96.75 195 THR A CA 1
ATOM 1547 C C . THR A 1 195 ? -12.122 -6.884 41.397 1.00 96.75 195 THR A C 1
ATOM 1549 O O . THR A 1 195 ? -12.573 -7.702 42.196 1.00 96.75 195 THR A O 1
ATOM 1552 N N . GLU A 1 196 ? -10.869 -6.955 40.943 1.00 96.56 196 GLU A N 1
ATOM 1553 C CA . GLU A 1 196 ? -9.893 -7.953 41.392 1.00 96.56 196 GLU A CA 1
ATOM 1554 C C . GLU A 1 196 ? -9.616 -7.815 42.894 1.00 96.56 196 GLU A C 1
ATOM 1556 O O . GLU A 1 196 ? -9.629 -8.816 43.610 1.00 96.56 196 GLU A O 1
ATOM 1561 N N . LEU A 1 197 ? -9.462 -6.583 43.393 1.00 96.81 197 LEU A N 1
ATOM 1562 C CA . LEU A 1 197 ? -9.297 -6.310 44.821 1.00 96.81 197 LEU A CA 1
ATOM 1563 C C . LEU A 1 197 ? -10.536 -6.718 45.628 1.00 96.81 197 LEU A C 1
ATOM 1565 O O . LEU A 1 197 ? -10.405 -7.381 46.655 1.00 96.81 197 LEU A O 1
ATOM 1569 N N . HIS A 1 198 ? -11.742 -6.388 45.155 1.00 96.19 198 HIS A N 1
ATOM 1570 C CA . HIS A 1 198 ? -12.982 -6.821 45.806 1.00 96.19 198 HIS A CA 1
ATOM 1571 C C . HIS A 1 198 ? -13.103 -8.350 45.872 1.00 96.19 198 HIS A C 1
ATOM 1573 O O . HIS A 1 198 ? -13.525 -8.893 46.895 1.00 96.19 198 HIS A O 1
ATOM 1579 N N . LEU A 1 199 ? -12.713 -9.057 44.808 1.00 94.81 199 LEU A N 1
ATOM 1580 C CA . LEU A 1 199 ? -12.700 -10.519 44.793 1.00 94.81 199 LEU A CA 1
ATOM 1581 C C . LEU A 1 199 ? -11.695 -11.098 45.790 1.00 94.81 199 LEU A C 1
ATOM 1583 O O . LEU A 1 199 ? -12.010 -12.098 46.435 1.00 94.81 199 LEU A O 1
ATOM 1587 N N . GLU A 1 200 ? -10.519 -10.490 45.939 1.00 93.06 200 GLU A N 1
ATOM 1588 C CA . GLU A 1 200 ? -9.522 -10.945 46.910 1.00 93.06 200 GLU A CA 1
ATOM 1589 C C . GLU A 1 200 ? -10.026 -10.775 48.350 1.00 93.06 200 GLU A C 1
ATOM 1591 O O . GLU A 1 200 ? -10.012 -11.731 49.120 1.00 93.06 200 GLU A O 1
ATOM 1596 N N . VAL A 1 201 ? -10.627 -9.627 48.679 1.00 93.00 201 VAL A N 1
ATOM 1597 C CA . VAL A 1 201 ? -11.261 -9.399 49.992 1.00 93.00 201 VAL A CA 1
ATOM 1598 C C . VAL A 1 201 ? -12.392 -10.402 50.256 1.00 93.00 201 VAL A C 1
ATOM 1600 O O . VAL A 1 201 ? -12.514 -10.946 51.357 1.00 93.00 201 VAL A O 1
ATOM 1603 N N . LEU A 1 202 ? -13.224 -10.703 49.253 1.00 91.62 202 LEU A N 1
ATOM 1604 C CA . LEU A 1 202 ? -14.270 -11.724 49.381 1.00 91.62 202 LEU A CA 1
ATOM 1605 C C . LEU A 1 202 ? -13.691 -13.130 49.593 1.00 91.62 202 LEU A C 1
ATOM 1607 O O . LEU A 1 202 ? -14.250 -13.917 50.355 1.00 91.62 202 LEU A O 1
ATOM 1611 N N . ARG A 1 203 ? -12.560 -13.460 48.961 1.00 89.12 203 ARG A N 1
ATOM 1612 C CA . ARG A 1 203 ? -11.861 -14.731 49.197 1.00 89.12 203 ARG A CA 1
ATOM 1613 C C . ARG A 1 203 ? -11.293 -14.798 50.605 1.00 89.12 203 ARG A C 1
ATOM 1615 O O . ARG A 1 203 ? -11.500 -15.807 51.271 1.00 89.12 203 ARG A O 1
ATOM 1622 N N . GLU A 1 204 ? -10.632 -13.746 51.074 1.00 86.44 204 GLU A N 1
ATOM 1623 C CA . GLU A 1 204 ? -10.074 -13.679 52.427 1.00 86.44 204 GLU A CA 1
ATOM 1624 C C . GLU A 1 204 ? -11.169 -13.786 53.497 1.00 86.44 204 GLU A C 1
ATOM 1626 O O . GLU A 1 204 ? -11.050 -14.578 54.435 1.00 86.44 204 GLU A O 1
ATOM 1631 N N . THR A 1 205 ? -12.284 -13.070 53.326 1.00 79.69 205 THR A N 1
ATOM 1632 C CA . THR A 1 205 ? -13.441 -13.154 54.236 1.00 79.69 205 THR A CA 1
ATOM 1633 C C . THR A 1 205 ? -14.112 -14.527 54.190 1.00 79.69 205 THR A C 1
ATOM 1635 O O . THR A 1 205 ? -14.399 -15.100 55.239 1.00 79.69 205 THR A O 1
ATOM 1638 N N . HIS A 1 206 ? -14.287 -15.123 53.008 1.00 66.19 206 HIS A N 1
ATOM 1639 C CA . HIS A 1 206 ? -14.844 -16.471 52.871 1.00 66.19 206 HIS A CA 1
ATOM 1640 C C . HIS A 1 206 ? -13.916 -17.564 53.436 1.00 66.19 206 HIS A C 1
ATOM 1642 O O . HIS A 1 206 ? -14.392 -18.553 53.992 1.00 66.19 206 HIS A O 1
ATOM 1648 N N . VAL A 1 207 ? -12.593 -17.412 53.325 1.00 59.75 207 VAL A N 1
ATOM 1649 C CA . VAL A 1 207 ? -11.615 -18.325 53.945 1.00 59.75 207 VAL A CA 1
ATOM 1650 C C . VAL A 1 207 ? -11.592 -18.150 55.466 1.00 59.75 207 VAL A C 1
ATOM 1652 O O . VAL A 1 207 ? -11.513 -19.150 56.175 1.00 59.75 207 VAL A O 1
ATOM 1655 N N . SER A 1 208 ? -11.753 -16.924 55.968 1.00 58.22 208 SER A N 1
ATOM 1656 C CA . SER A 1 208 ? -11.860 -16.625 57.404 1.00 58.22 208 SER A CA 1
ATOM 1657 C C . SER A 1 208 ? -13.157 -17.167 58.030 1.00 58.22 208 SER A C 1
ATOM 1659 O O . SER A 1 208 ? -13.139 -17.704 59.136 1.00 58.22 208 SER A O 1
ATOM 1661 N N . CYS A 1 209 ? -14.278 -17.135 57.298 1.00 52.56 209 CYS A N 1
ATOM 1662 C CA . CYS A 1 209 ? -15.552 -17.727 57.723 1.00 52.56 209 CYS A CA 1
ATOM 1663 C C . CYS A 1 209 ? -15.635 -19.246 57.513 1.00 52.56 209 CYS A C 1
ATOM 1665 O O . CYS A 1 209 ? -16.615 -19.867 57.932 1.00 52.56 209 CYS A O 1
ATOM 1667 N N . ARG A 1 210 ? -14.627 -19.877 56.895 1.00 48.62 210 ARG A N 1
ATOM 1668 C CA . ARG A 1 210 ? -14.593 -21.329 56.718 1.00 48.62 210 ARG A CA 1
ATOM 1669 C C . ARG A 1 210 ? -14.159 -22.038 58.005 1.00 48.62 210 ARG A C 1
ATOM 1671 O O . ARG A 1 210 ? -13.081 -22.618 58.099 1.00 48.62 210 ARG A O 1
ATOM 1678 N N . SER A 1 211 ? -15.085 -22.049 58.957 1.00 50.69 211 SER A N 1
ATOM 1679 C CA . SER A 1 211 ? -15.281 -23.122 59.940 1.00 50.69 211 SER A CA 1
ATOM 1680 C C . SER A 1 211 ? -15.322 -24.498 59.221 1.00 50.69 211 SER A C 1
ATOM 1682 O O . SER A 1 211 ? -15.577 -24.529 58.010 1.00 50.69 211 SER A O 1
ATOM 1684 N N . PRO A 1 212 ? -15.032 -25.651 59.867 1.00 53.12 212 PRO A N 1
ATOM 1685 C CA . PRO A 1 212 ? -14.737 -26.923 59.194 1.00 53.12 212 PRO A CA 1
ATOM 1686 C C . PRO A 1 212 ? -15.999 -27.622 58.648 1.00 53.12 212 PRO A C 1
ATOM 1688 O O . PRO A 1 212 ? -16.319 -28.749 58.993 1.00 53.12 212 PRO A O 1
ATOM 1691 N N . GLU A 1 213 ? -16.728 -26.971 57.750 1.00 53.72 213 GLU A N 1
ATOM 1692 C CA . GLU A 1 213 ? -18.063 -27.388 57.302 1.00 53.72 213 GLU A CA 1
ATOM 1693 C C . GLU A 1 213 ? -18.032 -28.157 55.970 1.00 53.72 213 GLU A C 1
ATOM 1695 O O . GLU A 1 213 ? -19.021 -28.738 55.529 1.00 53.72 213 GLU A O 1
ATOM 1700 N N . ARG A 1 214 ? -16.851 -28.274 55.342 1.00 53.47 214 ARG A N 1
ATOM 1701 C CA . ARG A 1 214 ? -16.664 -29.154 54.171 1.00 53.47 214 ARG A CA 1
ATOM 1702 C C . ARG A 1 214 ? -16.839 -30.644 54.537 1.00 53.47 214 ARG A C 1
ATOM 1704 O O . ARG A 1 214 ? -17.060 -31.458 53.646 1.00 53.47 214 ARG A O 1
ATOM 1711 N N . GLY A 1 215 ? -16.764 -30.994 55.824 1.00 55.09 215 GLY A N 1
ATOM 1712 C CA . GLY A 1 215 ? -17.103 -32.325 56.337 1.00 55.09 215 GLY A CA 1
ATOM 1713 C C . GLY A 1 215 ? -18.593 -32.525 56.643 1.00 55.09 215 GLY A C 1
ATOM 1714 O O . GLY A 1 215 ? -19.023 -33.669 56.777 1.00 55.09 215 GLY A O 1
ATOM 1715 N N . ASP A 1 216 ? -19.386 -31.450 56.726 1.00 64.75 216 ASP A N 1
ATOM 1716 C CA . ASP A 1 216 ? -20.749 -31.528 57.259 1.00 64.75 216 ASP A CA 1
ATOM 1717 C C . ASP A 1 216 ? -21.814 -31.759 56.181 1.00 64.75 216 ASP A C 1
ATOM 1719 O O . ASP A 1 216 ? -22.795 -32.431 56.459 1.00 64.75 216 ASP A O 1
ATOM 1723 N N . LEU A 1 217 ? -21.597 -31.364 54.916 1.00 70.38 217 LEU A N 1
ATOM 1724 C CA . LEU A 1 217 ? -22.563 -31.658 53.837 1.00 70.38 217 LEU A CA 1
ATOM 1725 C C . LEU A 1 217 ? -22.817 -33.163 53.646 1.00 70.38 217 LEU A C 1
ATOM 1727 O O . LEU A 1 217 ? -23.933 -33.584 53.362 1.00 70.38 217 LEU A O 1
ATOM 1731 N N . LYS A 1 218 ? -21.784 -33.998 53.801 1.00 75.00 218 LYS A N 1
ATOM 1732 C CA . LYS A 1 218 ? -21.947 -35.456 53.704 1.00 75.00 218 LYS A CA 1
ATOM 1733 C C . LYS A 1 218 ? -22.650 -36.021 54.944 1.00 75.00 218 LYS A C 1
ATOM 1735 O O . LYS A 1 218 ? -23.424 -36.963 54.828 1.00 75.00 218 LYS A O 1
ATOM 1740 N N . SER A 1 219 ? -22.417 -35.412 56.110 1.00 79.69 219 SER A N 1
ATOM 1741 C CA . SER A 1 219 ? -23.086 -35.741 57.377 1.00 79.69 219 SER A CA 1
ATOM 1742 C C . SER A 1 219 ? -24.566 -35.342 57.360 1.00 79.69 219 SER A C 1
ATOM 1744 O O . SER A 1 219 ? -25.409 -36.108 57.822 1.00 79.69 219 SER A O 1
ATOM 1746 N N . THR A 1 220 ? -24.917 -34.190 56.788 1.00 85.56 220 THR A N 1
ATOM 1747 C CA . THR A 1 220 ? -26.302 -33.710 56.704 1.00 85.56 220 THR A CA 1
ATOM 1748 C C . THR A 1 220 ? -27.130 -34.510 55.705 1.00 85.56 220 THR A C 1
ATOM 1750 O O . THR A 1 220 ? -28.258 -34.872 56.031 1.00 85.56 220 THR A O 1
ATOM 1753 N N . VAL A 1 221 ? -26.566 -34.873 54.548 1.00 87.44 221 VAL A N 1
ATOM 1754 C CA . VAL A 1 221 ? -27.230 -35.765 53.578 1.00 87.44 221 VAL A CA 1
ATOM 1755 C C . VAL A 1 221 ? -27.503 -37.143 54.194 1.00 87.44 221 VAL A C 1
ATOM 1757 O O . VAL A 1 221 ? -28.611 -37.663 54.072 1.00 87.44 221 VAL A O 1
ATOM 1760 N N . GLU A 1 222 ? -26.546 -37.705 54.938 1.00 89.50 222 GLU A N 1
ATOM 1761 C CA . GLU A 1 222 ? -26.732 -38.989 55.628 1.00 89.50 222 GLU A CA 1
ATOM 1762 C C . GLU A 1 222 ? -27.787 -38.902 56.749 1.00 89.50 222 GLU A C 1
ATOM 1764 O O . GLU A 1 222 ? -28.603 -39.808 56.926 1.00 89.50 222 GLU A O 1
ATOM 1769 N N . LYS A 1 223 ? -27.827 -37.792 57.500 1.00 91.38 223 LYS A N 1
ATOM 1770 C CA . LYS A 1 223 ? -28.870 -37.540 58.513 1.00 91.38 223 LYS A CA 1
ATOM 1771 C C . LYS A 1 223 ? -30.260 -37.421 57.884 1.00 91.38 223 LYS A C 1
ATOM 1773 O O . LYS A 1 223 ? -31.210 -37.976 58.432 1.00 91.38 223 LYS A O 1
ATOM 1778 N N . LEU A 1 224 ? -30.381 -36.747 56.738 1.00 93.19 224 LEU A N 1
ATOM 1779 C CA . LEU A 1 224 ? -31.645 -36.605 56.011 1.00 93.19 224 LEU A CA 1
ATOM 1780 C C . LEU A 1 224 ? -32.147 -37.958 55.490 1.00 93.19 224 LEU A C 1
ATOM 1782 O O . LEU A 1 224 ? -33.312 -38.300 55.687 1.00 93.19 224 LEU A O 1
ATOM 1786 N N . LYS A 1 225 ? -31.252 -38.769 54.917 1.00 93.69 225 LYS A N 1
ATOM 1787 C CA . LYS A 1 225 ? -31.556 -40.139 54.485 1.00 93.69 225 LYS A CA 1
ATOM 1788 C C . LYS A 1 225 ? -32.064 -41.004 55.644 1.00 93.69 225 LYS A C 1
ATOM 1790 O O . LYS A 1 225 ? -33.086 -41.674 55.512 1.00 93.69 225 LYS A O 1
ATOM 1795 N N . ASN A 1 226 ? -31.399 -40.945 56.801 1.00 93.94 226 ASN A N 1
ATOM 1796 C CA . ASN A 1 226 ? -31.833 -41.666 58.003 1.00 93.94 226 ASN A CA 1
ATOM 1797 C C . ASN A 1 226 ? -33.200 -41.190 58.513 1.00 93.94 226 ASN A C 1
ATOM 1799 O O . ASN A 1 226 ? -34.033 -42.010 58.896 1.00 93.94 226 ASN A O 1
ATOM 1803 N N . LEU A 1 227 ? -33.464 -39.880 58.487 1.00 95.38 227 LEU A N 1
ATOM 1804 C CA . LEU A 1 227 ? -34.767 -39.336 58.868 1.00 95.38 227 LEU A CA 1
ATOM 1805 C C . LEU A 1 227 ? -35.879 -39.849 57.944 1.00 95.38 227 LEU A C 1
ATOM 1807 O O . LEU A 1 227 ? -36.903 -40.321 58.434 1.00 95.38 227 LEU A O 1
ATOM 1811 N N . ARG A 1 228 ? -35.654 -39.838 56.626 1.00 95.00 228 ARG A N 1
ATOM 1812 C CA . ARG A 1 228 ? -36.591 -40.387 55.634 1.00 95.00 228 ARG A CA 1
ATOM 1813 C C . ARG A 1 228 ? -36.848 -41.881 55.845 1.00 95.00 228 ARG A C 1
ATOM 1815 O O . ARG A 1 228 ? -37.987 -42.328 55.736 1.00 95.00 228 ARG A O 1
ATOM 1822 N N . MET A 1 229 ? -35.826 -42.650 56.225 1.00 93.69 229 MET A N 1
ATOM 1823 C CA . MET A 1 229 ? -35.990 -44.067 56.567 1.00 93.69 229 MET A CA 1
ATOM 1824 C C . MET A 1 229 ? -36.859 -44.258 57.818 1.00 93.69 229 MET A C 1
ATOM 1826 O O . MET A 1 229 ? -37.771 -45.084 57.811 1.00 93.69 229 MET A O 1
ATOM 1830 N N . ASN A 1 230 ? -36.640 -43.453 58.861 1.00 94.62 230 ASN A N 1
ATOM 1831 C CA . ASN A 1 230 ? -37.448 -43.491 60.085 1.00 94.62 230 ASN A CA 1
ATOM 1832 C C . ASN A 1 230 ? -38.913 -43.107 59.826 1.00 94.62 230 ASN A C 1
ATOM 1834 O O . ASN A 1 230 ? -39.824 -43.745 60.350 1.00 94.62 230 ASN A O 1
ATOM 1838 N N . VAL A 1 231 ? -39.151 -42.088 58.995 1.00 94.56 231 VAL A N 1
ATOM 1839 C CA . VAL A 1 231 ? -40.503 -41.681 58.589 1.00 94.56 231 VAL A CA 1
ATOM 1840 C C . VAL A 1 231 ? -41.188 -42.796 57.798 1.00 94.56 231 VAL A C 1
ATOM 1842 O O . VAL A 1 231 ? -42.330 -43.128 58.096 1.00 94.56 231 VAL A O 1
ATOM 1845 N N . SER A 1 232 ? -40.493 -43.432 56.853 1.00 92.88 232 SER A N 1
ATOM 1846 C CA . SER A 1 232 ? -41.023 -44.567 56.080 1.00 92.88 232 SER A CA 1
ATOM 1847 C C . SER A 1 232 ? -41.405 -45.760 56.965 1.00 92.88 232 SER A C 1
ATOM 1849 O O . SER A 1 232 ? -42.484 -46.341 56.817 1.00 92.88 232 SER A O 1
ATOM 1851 N N . GLN A 1 233 ? -40.575 -46.086 57.961 1.00 91.25 233 GLN A N 1
ATOM 1852 C CA . GLN A 1 233 ? -40.907 -47.111 58.955 1.00 91.25 233 GLN A CA 1
ATOM 1853 C C . GLN A 1 233 ? -42.163 -46.740 59.748 1.00 91.25 233 GLN A C 1
ATOM 1855 O O . GLN A 1 233 ? -43.059 -47.568 59.905 1.00 91.25 233 GLN A O 1
ATOM 1860 N N . LEU A 1 234 ? -42.263 -45.492 60.212 1.00 93.00 234 LEU A N 1
ATOM 1861 C CA . LEU A 1 234 ? -43.435 -45.018 60.945 1.00 93.00 234 LEU A CA 1
ATOM 1862 C C . LEU A 1 234 ? -44.704 -45.071 60.084 1.00 93.00 234 LEU A C 1
ATOM 1864 O O . LEU A 1 234 ? -45.741 -45.545 60.545 1.00 93.00 234 LEU A O 1
ATOM 1868 N N . LEU A 1 235 ? -44.616 -44.634 58.828 1.00 91.94 235 LEU A N 1
ATOM 1869 C CA . LEU A 1 235 ? -45.715 -44.701 57.870 1.00 91.94 235 LEU A CA 1
ATOM 1870 C C . LEU A 1 235 ? -46.158 -46.147 57.625 1.00 91.94 235 LEU A C 1
ATOM 1872 O O . LEU A 1 235 ? -47.355 -46.403 57.619 1.00 91.94 235 LEU A O 1
ATOM 1876 N N . SER A 1 236 ? -45.224 -47.096 57.530 1.00 90.44 236 SER A N 1
ATOM 1877 C CA . SER A 1 236 ? -45.539 -48.527 57.391 1.00 90.44 236 SER A CA 1
ATOM 1878 C C . SER A 1 236 ? -46.273 -49.095 58.615 1.00 90.44 236 SER A C 1
ATOM 1880 O O . SER A 1 236 ? -47.113 -49.982 58.481 1.00 90.44 236 SER A O 1
ATOM 1882 N N . LEU A 1 237 ? -45.976 -48.588 59.819 1.00 90.38 237 LEU A N 1
ATOM 1883 C CA . LEU A 1 237 ? -46.645 -49.006 61.058 1.00 90.38 237 LEU A CA 1
ATOM 1884 C C . LEU A 1 237 ? -48.061 -48.433 61.185 1.00 90.38 237 LEU A C 1
ATOM 1886 O O . LEU A 1 237 ? -48.959 -49.115 61.674 1.00 90.38 237 LEU A O 1
ATOM 1890 N N . VAL A 1 238 ? -48.256 -47.179 60.777 1.00 88.50 238 VAL A N 1
ATOM 1891 C CA . VAL A 1 238 ? -49.547 -46.481 60.888 1.00 88.50 238 VAL A CA 1
ATOM 1892 C C . VAL A 1 238 ? -50.474 -46.821 59.716 1.00 88.50 238 VAL A C 1
ATOM 1894 O O . VAL A 1 238 ? -51.689 -46.895 59.892 1.00 88.50 238 VAL A O 1
ATOM 1897 N N . LEU A 1 239 ? -49.911 -47.062 58.531 1.00 88.38 239 LEU A N 1
ATOM 1898 C CA . LEU A 1 239 ? -50.614 -47.379 57.290 1.00 88.38 239 LEU A CA 1
ATOM 1899 C C . LEU A 1 239 ? -50.073 -48.702 56.720 1.00 88.38 239 LEU A C 1
ATOM 1901 O O . LEU A 1 239 ? -49.313 -48.691 55.755 1.00 88.38 239 LEU A O 1
ATOM 1905 N N . PRO A 1 240 ? -50.481 -49.863 57.264 1.00 82.62 240 PRO A N 1
ATOM 1906 C CA . PRO A 1 240 ? -49.925 -51.169 56.884 1.00 82.62 240 PRO A CA 1
ATOM 1907 C C . PRO A 1 240 ? -50.219 -51.588 55.434 1.00 82.62 240 PRO A C 1
ATOM 1909 O O . PRO A 1 240 ? -49.676 -52.579 54.957 1.00 82.62 240 PRO A O 1
ATOM 1912 N N . HIS A 1 241 ? -51.089 -50.855 54.735 1.00 84.06 241 HIS A N 1
ATOM 1913 C CA . HIS A 1 241 ? -51.397 -51.055 53.317 1.00 84.06 241 HIS A CA 1
ATOM 1914 C C . HIS A 1 241 ? -50.570 -50.158 52.383 1.00 84.06 241 HIS A C 1
ATOM 1916 O O . HIS A 1 241 ? -50.723 -50.248 51.169 1.00 84.06 241 HIS A O 1
ATOM 1922 N N . LEU A 1 242 ? -49.737 -49.267 52.928 1.00 85.06 242 LEU A N 1
ATOM 1923 C CA . LEU A 1 242 ? -48.870 -48.391 52.150 1.00 85.06 242 LEU A CA 1
ATOM 1924 C C . LEU A 1 242 ? -47.581 -49.141 51.790 1.00 85.06 242 LEU A C 1
ATOM 1926 O O . LEU A 1 242 ? -46.775 -49.475 52.657 1.00 85.06 242 LEU A O 1
ATOM 1930 N N . GLU A 1 243 ? -47.387 -49.413 50.503 1.00 83.94 243 GLU A N 1
ATOM 1931 C CA . GLU A 1 243 ? -46.227 -50.153 50.001 1.00 83.94 243 GLU A CA 1
ATOM 1932 C C . GLU A 1 243 ? -45.004 -49.228 49.875 1.00 83.94 243 GLU A C 1
ATOM 1934 O O . GLU A 1 243 ? -44.896 -48.438 48.940 1.00 83.94 243 GLU A O 1
ATOM 1939 N N . LEU A 1 244 ? -44.071 -49.319 50.832 1.00 83.56 244 LEU A N 1
ATOM 1940 C CA . LEU A 1 244 ? -42.855 -48.484 50.897 1.00 83.56 244 LEU A CA 1
ATOM 1941 C C . LEU A 1 244 ? -41.555 -49.256 50.596 1.00 83.56 244 LEU A C 1
ATOM 1943 O O . LEU A 1 244 ? -40.461 -48.808 50.944 1.00 83.56 244 LEU A O 1
ATOM 1947 N N . GLN A 1 245 ? -41.661 -50.427 49.960 1.00 79.12 245 GLN A N 1
ATOM 1948 C CA . GLN A 1 245 ? -40.533 -51.344 49.751 1.00 79.12 245 GLN A CA 1
ATOM 1949 C C . GLN A 1 245 ? -39.491 -50.817 48.744 1.00 79.12 245 GLN A C 1
ATOM 1951 O O . GLN A 1 245 ? -38.300 -51.030 48.957 1.00 79.12 245 GLN A O 1
ATOM 1956 N N . ASP A 1 246 ? -39.921 -50.061 47.726 1.00 82.12 246 ASP A N 1
ATOM 1957 C CA . ASP A 1 246 ? -39.072 -49.567 46.625 1.00 82.12 246 ASP A CA 1
ATOM 1958 C C . ASP A 1 246 ? -38.887 -48.034 46.638 1.00 82.12 246 ASP A C 1
ATOM 1960 O O . ASP A 1 246 ? -38.794 -47.383 45.595 1.00 82.12 246 ASP A O 1
ATOM 1964 N N . VAL A 1 247 ? -38.862 -47.422 47.826 1.00 87.62 247 VAL A N 1
ATOM 1965 C CA . VAL A 1 247 ? -38.740 -45.961 47.965 1.00 87.62 247 VAL A CA 1
ATOM 1966 C C . VAL A 1 247 ? -37.275 -45.524 47.992 1.00 87.62 247 VAL A C 1
ATOM 1968 O O . VAL A 1 247 ? -36.465 -46.038 48.765 1.00 87.62 247 VAL A O 1
ATOM 1971 N N . ASN A 1 248 ? -36.930 -44.526 47.176 1.00 89.62 248 ASN A N 1
ATOM 1972 C CA . ASN A 1 248 ? -35.597 -43.935 47.167 1.00 89.62 248 ASN A CA 1
ATOM 1973 C C . ASN A 1 248 ? -35.445 -42.875 48.271 1.00 89.62 248 ASN A C 1
ATOM 1975 O O . ASN A 1 248 ? -35.885 -41.736 48.125 1.00 89.62 248 ASN A O 1
ATOM 1979 N N . TYR A 1 249 ? -34.734 -43.229 49.342 1.00 91.38 249 TYR A N 1
ATOM 1980 C CA . TYR A 1 249 ? -34.468 -42.356 50.495 1.00 91.38 249 TYR A CA 1
ATOM 1981 C C . TYR A 1 249 ? -33.531 -41.172 50.210 1.00 91.38 249 TYR A C 1
ATOM 1983 O O . TYR A 1 249 ? -33.433 -40.250 51.020 1.00 91.38 249 TYR A O 1
ATOM 1991 N N . GLU A 1 250 ? -32.831 -41.179 49.076 1.00 89.00 250 GLU A N 1
ATOM 1992 C CA . GLU A 1 250 ? -31.979 -40.061 48.651 1.00 89.00 250 GLU A CA 1
ATOM 1993 C C . GLU A 1 250 ? -32.771 -38.999 47.873 1.00 89.00 250 GLU A C 1
ATOM 1995 O O . GLU A 1 250 ? -32.291 -37.882 47.696 1.00 89.00 250 GLU A O 1
ATOM 2000 N N . SER A 1 251 ? -34.003 -39.320 47.468 1.00 90.19 251 SER A N 1
ATOM 2001 C CA . SER A 1 251 ? -34.933 -38.421 46.785 1.00 90.19 251 SER A CA 1
ATOM 2002 C C . SER A 1 251 ? -36.051 -37.956 47.724 1.00 90.19 251 SER A C 1
ATOM 2004 O O . SER A 1 251 ? -36.232 -38.492 48.818 1.00 90.19 251 SER A O 1
ATOM 2006 N N . ASP A 1 252 ? -36.829 -36.975 47.280 1.00 92.31 252 ASP A N 1
ATOM 2007 C CA . ASP A 1 252 ? -37.932 -36.367 48.035 1.00 92.31 252 ASP A CA 1
ATOM 2008 C C . ASP A 1 252 ? -39.203 -37.243 48.020 1.00 92.31 252 ASP A C 1
ATOM 2010 O O . ASP A 1 252 ? -40.265 -36.848 48.482 1.00 92.31 252 ASP A O 1
ATOM 2014 N N . GLN A 1 253 ? -39.105 -38.479 47.522 1.00 92.88 253 GLN A N 1
ATOM 2015 C CA . GLN A 1 253 ? -40.225 -39.410 47.377 1.00 92.88 253 GLN A CA 1
ATOM 2016 C C . GLN A 1 253 ? -40.933 -39.709 48.710 1.00 92.88 253 GLN A C 1
ATOM 2018 O O . GLN A 1 253 ? -42.156 -39.802 48.746 1.00 92.88 253 GLN A O 1
ATOM 2023 N N . VAL A 1 254 ? -40.183 -39.835 49.812 1.00 93.50 254 VAL A N 1
ATOM 2024 C CA . VAL A 1 254 ? -40.769 -40.002 51.157 1.00 93.50 254 VAL A CA 1
ATOM 2025 C C . VAL A 1 254 ? -41.526 -38.744 51.585 1.00 93.50 254 VAL A C 1
ATOM 2027 O O . VAL A 1 254 ? -42.577 -38.855 52.215 1.00 93.50 254 VAL A O 1
ATOM 2030 N N . ASP A 1 255 ? -41.013 -37.567 51.227 1.00 94.69 255 ASP A N 1
ATOM 2031 C CA . ASP A 1 255 ? -41.590 -36.276 51.597 1.00 94.69 255 ASP A CA 1
ATOM 2032 C C . ASP A 1 255 ? -42.922 -36.054 50.851 1.00 94.69 255 ASP A C 1
ATOM 2034 O O . ASP A 1 255 ? -43.918 -35.692 51.472 1.00 94.69 255 ASP A O 1
ATOM 2038 N N . GLU A 1 256 ? -42.988 -36.404 49.562 1.00 93.62 256 GLU A N 1
ATOM 2039 C CA . GLU A 1 256 ? -44.216 -36.371 48.747 1.00 93.62 256 GLU A CA 1
ATOM 2040 C C . GLU A 1 256 ? -45.287 -37.361 49.235 1.00 93.62 256 GLU A C 1
ATOM 2042 O O . GLU A 1 256 ? -46.480 -37.043 49.298 1.00 93.62 256 GLU A O 1
ATOM 2047 N N . ILE A 1 257 ? -44.877 -38.573 49.628 1.00 91.69 257 ILE A N 1
ATOM 2048 C CA . ILE A 1 257 ? -45.788 -39.566 50.214 1.00 91.69 257 ILE A CA 1
ATOM 2049 C C . ILE A 1 257 ? -46.334 -39.053 51.548 1.00 91.69 257 ILE A C 1
ATOM 2051 O O . ILE A 1 257 ? -47.543 -39.109 51.776 1.00 91.69 257 ILE A O 1
ATOM 2055 N N . LEU A 1 258 ? -45.467 -38.531 52.422 1.00 92.12 258 LEU A N 1
ATOM 2056 C CA . LEU A 1 258 ? -45.878 -37.953 53.699 1.00 92.12 258 LEU A CA 1
ATOM 2057 C C . LEU A 1 258 ? -46.847 -36.784 53.485 1.00 92.12 258 LEU A C 1
ATOM 2059 O O . LEU A 1 258 ? -47.882 -36.728 54.149 1.00 92.12 258 LEU A O 1
ATOM 2063 N N . GLN A 1 259 ? -46.554 -35.899 52.534 1.00 92.56 259 GLN A N 1
ATOM 2064 C CA . GLN A 1 259 ? -47.419 -34.782 52.168 1.00 92.56 259 GLN A CA 1
ATOM 2065 C C . GLN A 1 259 ? -48.801 -35.276 51.717 1.00 92.56 259 GLN A C 1
ATOM 2067 O O . GLN A 1 259 ? -49.821 -34.848 52.258 1.00 92.56 259 GLN A O 1
ATOM 2072 N N . THR A 1 260 ? -48.844 -36.262 50.819 1.00 90.25 260 THR A N 1
ATOM 2073 C CA . THR A 1 260 ? -50.093 -36.874 50.336 1.00 90.25 260 THR A CA 1
ATOM 2074 C C . THR A 1 260 ? -50.894 -37.508 51.479 1.00 90.25 260 THR A C 1
ATOM 2076 O O . THR A 1 260 ? -52.119 -37.365 51.555 1.00 90.25 260 THR A O 1
ATOM 2079 N N . VAL A 1 261 ? -50.217 -38.192 52.408 1.00 88.56 261 VAL A N 1
ATOM 2080 C CA . VAL A 1 261 ? -50.839 -38.790 53.600 1.00 88.56 261 VAL A CA 1
ATOM 2081 C C . VAL A 1 261 ? -51.441 -37.712 54.504 1.00 88.56 261 VAL A C 1
ATOM 2083 O O . VAL A 1 261 ? -52.569 -37.878 54.977 1.00 88.56 261 VAL A O 1
ATOM 2086 N N . LEU A 1 262 ? -50.732 -36.606 54.737 1.00 88.88 262 LEU A N 1
ATOM 2087 C CA . LEU A 1 262 ? -51.205 -35.498 55.572 1.00 88.88 262 LEU A CA 1
ATOM 2088 C C . LEU A 1 262 ? -52.405 -34.769 54.949 1.00 88.88 262 LEU A C 1
ATOM 2090 O O . LEU A 1 262 ? -53.371 -34.457 55.654 1.00 88.88 262 LEU A O 1
ATOM 2094 N N . GLU A 1 263 ? -52.380 -34.553 53.634 1.00 87.62 263 GLU A N 1
ATOM 2095 C CA . GLU A 1 263 ? -53.480 -33.945 52.878 1.00 87.62 263 GLU A CA 1
ATOM 2096 C C . GLU A 1 263 ? -54.733 -34.827 52.891 1.00 87.62 263 GLU A C 1
ATOM 2098 O O . GLU A 1 263 ? -55.835 -34.355 53.189 1.00 87.62 263 GLU A O 1
ATOM 2103 N N . THR A 1 264 ? -54.562 -36.130 52.653 1.00 83.00 264 THR A N 1
ATOM 2104 C 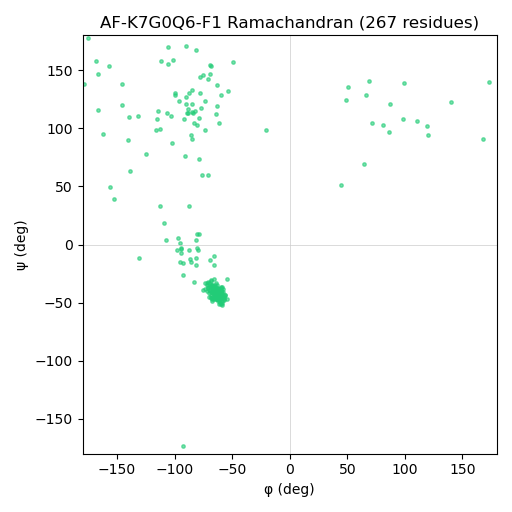CA . THR A 1 264 ? -55.664 -37.104 52.630 1.00 83.00 264 THR A CA 1
ATOM 2105 C C . THR A 1 264 ? -56.319 -37.252 54.004 1.00 83.00 264 THR A C 1
ATOM 2107 O O . THR A 1 264 ? -57.541 -37.362 54.104 1.00 83.00 264 THR A O 1
ATOM 2110 N N . ASN A 1 265 ? -55.532 -37.183 55.081 1.00 75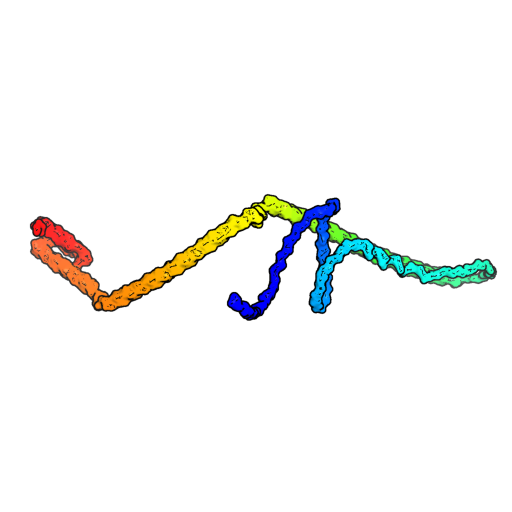.50 265 ASN A N 1
ATOM 2111 C CA . ASN A 1 265 ? -56.038 -37.239 56.455 1.00 75.50 265 ASN A CA 1
ATOM 2112 C C . ASN A 1 265 ? -56.588 -35.896 56.973 1.00 75.50 265 ASN A C 1
ATOM 2114 O O . ASN A 1 265 ? -56.992 -35.814 58.131 1.00 75.50 265 ASN A O 1
ATOM 2118 N N . ARG A 1 266 ? -56.634 -34.845 56.136 1.00 70.06 266 ARG A N 1
ATOM 2119 C CA . ARG A 1 266 ? -57.056 -33.481 56.503 1.00 70.06 266 ARG A CA 1
ATOM 2120 C C . ARG A 1 266 ? -56.454 -33.000 57.829 1.00 70.06 266 ARG A C 1
ATOM 2122 O O . ARG A 1 266 ? -57.156 -32.442 58.669 1.00 70.06 266 ARG A O 1
ATOM 2129 N N . MET A 1 267 ? -55.135 -33.110 57.959 1.00 59.12 267 MET A N 1
ATOM 2130 C CA . MET A 1 267 ? -54.370 -32.312 58.928 1.00 59.12 267 MET A CA 1
ATOM 2131 C C . MET A 1 267 ? -53.950 -30.964 58.311 1.00 59.12 267 MET A C 1
ATOM 2133 O O . MET A 1 267 ? -52.892 -30.430 58.618 1.00 59.12 267 MET A O 1
ATOM 2137 N N . SER A 1 268 ? -54.787 -30.414 57.421 1.00 49.22 268 SER A N 1
ATOM 2138 C CA . SER A 1 268 ? -54.714 -29.022 56.978 1.00 49.22 268 SER A CA 1
ATOM 2139 C C . SER A 1 268 ? -55.800 -28.234 57.711 1.00 49.22 268 SER A C 1
ATOM 2141 O O . SER A 1 268 ? -56.948 -28.136 57.266 1.00 49.22 268 SER A O 1
ATOM 2143 N N . LYS A 1 269 ? -55.437 -27.743 58.893 1.00 41.31 269 LYS A N 1
ATOM 2144 C CA . LYS A 1 269 ? -56.010 -26.554 59.519 1.00 41.31 269 LYS A CA 1
ATOM 2145 C C . LYS A 1 269 ? -54.892 -25.782 60.190 1.00 41.31 269 LYS A C 1
ATOM 2147 O O . LYS A 1 269 ? -54.105 -26.434 60.907 1.00 41.31 269 LYS A O 1
#

Sequence (269 aa):
MPALIAESQAADKSVCVNTCGNLEEVNKRPFVAVVGISKAAVDGEAPIQLIPFAWEERLDKAKAEEKARSQADPPPGKGGGDLQVPKTMDQRNMVEQEELRRTVENILVELRSISAERDLLLRKMEELEQEKCHLETDFLKSQQEVATLRAQETEGLYWSKKHMGYRQAELQELKAQLERTIEEKTELKERLKETELHLEVLRETHVSCRSPERGDLKSTVEKLKNLRMNVSQLLSLVLPHLELQDVNYESDQVDEILQTVLETNRMSK

Mean predicted aligned error: 23.25 Å

Secondary structure (DSSP, 8-state):
----------------------------PPP--------PPSSS----------SGGGSTTSSSS--------------------TTSHHHHHHHHHHHHHHHHHHHHHHHHHHHHHHHHHHHHHHHHHHHHHHHHHHHHHHHHHHHHHHHTTHHHHHTSGGGHHHHHHHHHHHHHHHHHHHHHHHHHHHHHHHHHHHHHHHHHHHHHT--SGGGHHHHHHHHHHHHHHHHHHHHHHH-TT---TT--TTSTHHHHHHHHHHHHTT---

pLDDT: mean 73.44, std 23.94, range [30.48, 98.62]

Radius of gyration: 60.19 Å; Cα contacts (8 Å, |Δi|>4): 29; chains: 1; bounding box: 132×110×137 Å

Foldseek 3Di:
DDDDDDDDDDDDDDDDDDDDDDDDDDDDDPDDQDDDDDDDDDDDDDPRDRDPDDPPPPPPPPPDDDDDDDDDDDDDDDDDDDDDDPDVVVVVVVVVVVVVVVVVVVVVVVVVVVVVVVVVVVVVVVVVVVVVVVVVVVVVVVVVVVVVCVVVVPVVVCVDPVNVVVVVVVVVVVVVVVVVVVVVVVVVVVVVVVVVVVVVVVVVVVVVPPDPCVVCVVVVLVVQLVVLVVLLVVCCVVPVPDDCPPDDSSDCRSVVVVVVVCVVVPPPD

Organism: Pelodiscus sinensis (NCBI:txid13735)

Solvent-accessible surface area (backbone atoms only — not comparable to full-atom values): 17417 Å² total; per-residue (Å²): 134,85,90,86,90,89,84,90,79,90,85,86,85,92,82,85,84,82,89,84,80,89,86,84,92,70,89,80,69,90,80,81,86,82,86,80,85,76,88,75,75,91,77,82,91,77,81,88,77,86,73,82,89,70,86,76,80,78,74,74,83,81,79,84,85,86,88,90,81,87,86,80,88,83,81,89,86,89,85,87,87,81,94,78,81,92,73,63,58,66,59,51,52,52,50,53,50,51,51,51,48,51,51,53,52,49,51,54,52,50,51,50,50,52,50,52,49,50,55,50,50,52,52,52,51,51,53,51,51,52,51,49,55,50,51,53,52,50,51,50,50,53,51,50,52,53,51,49,54,63,72,62,40,62,60,59,53,60,71,27,82,88,36,47,62,60,51,52,48,52,52,49,51,53,49,52,52,50,51,51,53,51,51,53,52,50,52,54,53,49,52,47,54,52,52,53,51,53,50,49,53,52,48,53,52,53,58,71,68,57,61,89,52,89,67,41,62,64,53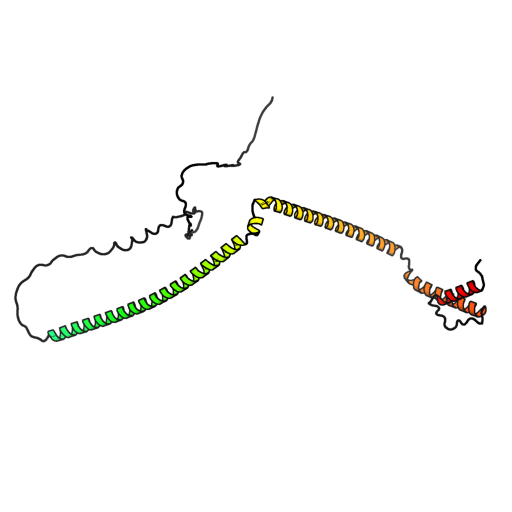,50,54,51,50,52,30,52,49,40,49,54,51,50,53,51,47,38,71,78,37,76,85,55,87,69,89,88,66,54,52,91,50,65,58,56,58,54,50,52,49,52,53,40,59,75,68,59,73,78,125